Protein AF-A0A2D5A7A0-F1 (afdb_monomer_lite)

Radius of gyration: 28.66 Å; chains: 1; bounding box: 61×95×70 Å

pLDDT: mean 71.06, std 17.48, range [34.5, 96.31]

Secondary structure (DSSP, 8-state):
----------------------PPPPPPSS-SS----SSSTT-SSSSSB-SHHHHHHHHHHHHSSS--GGG-TT-SS---HHHHHHHHHHHHHTTTBS---TT-TTSPPTTSPPPTTSS--S--S-HHHHHHHHHH-GGGGTS---HHHHHHHHHHH-S----SSS------S------SS-S----TT-TTS-BSSSS-S-HHHHHHHHHH-THHHHT-B-HHHHHHHHHHHS-GGGSHHHHHHHHHH-THHHHSS---HHHHHHHHHHHHH-

Sequence (274 aa):
MPILIAIVGLVLTIGARDAEAQACPPPPEIPVNWVLCGECRGDLNGDGLLNELDLMLFEIYREQIPQNPCADFNDNGLVDTFDQQILICVIDESDGACIAVCGDPLNQSCFDPANPGDPVPGGCTDTTCCATVCEVDPQCCTDLWDITCVAIATEICQPDSPDTRVDVGNALRIHEYTQPFGSGSGLPNDCLAAHPTPACADGRCTNLVCVADPACCTTSWDDACVALARVHCQSPCTTPRIQEEVCLLRPECCESGLWDEACTQFATLWLTQG

Foldseek 3Di:
DDDDDDDPPPPPPPDPPPCPPPAFDDADPDQPPDDDAAPAQQPNVNPQWQDVVSVVVLVVQQPDVVRDCSLVRRNPSHSDVVSVVSSVRCCVQQVIGGFLQAQDPPFAAQQDFDDVVDGHAAHGNHNVLRVVLCVVPVCSGRHGVGVVSNVSSVQEPDPDPPPPDPDDLPHPDPPPCPDPPPDCPPQAADQLDWDFAAAGPHPLLRVQLCVVPVCSHVTTCHPVSNVSSCVQRNDPLNHPVLVVVLCVVPVVCPVVSHNDPVSSVVSVCVVVVD

Structure (mmCIF, N/CA/C/O backbone):
data_AF-A0A2D5A7A0-F1
#
_entry.id   AF-A0A2D5A7A0-F1
#
loop_
_atom_site.group_PDB
_atom_site.id
_atom_site.type_symbol
_atom_site.label_atom_id
_atom_site.label_alt_id
_atom_site.label_comp_id
_atom_site.label_asym_id
_atom_site.label_entity_id
_atom_site.label_seq_id
_atom_site.pdbx_PDB_ins_code
_atom_site.Cartn_x
_atom_site.Cartn_y
_atom_site.Cartn_z
_atom_site.occupancy
_atom_site.B_iso_or_equiv
_atom_site.auth_seq_id
_atom_site.auth_comp_id
_atom_site.auth_asym_id
_atom_site.auth_atom_id
_atom_site.pdbx_PDB_model_num
ATOM 1 N N . MET A 1 1 ? -6.016 -77.080 10.623 1.00 40.72 1 MET A N 1
ATOM 2 C CA . MET A 1 1 ? -5.507 -76.124 9.612 1.00 40.72 1 MET A CA 1
ATOM 3 C C . MET A 1 1 ? -6.405 -74.890 9.667 1.00 40.72 1 MET A C 1
ATOM 5 O O . MET A 1 1 ? -7.590 -75.078 9.907 1.00 40.72 1 MET A O 1
ATOM 9 N N . PRO A 1 2 ? -5.836 -73.676 9.672 1.00 46.91 2 PRO A N 1
ATOM 10 C CA . PRO A 1 2 ? -6.152 -72.643 10.664 1.00 46.91 2 PRO A CA 1
ATOM 11 C C . PRO A 1 2 ? -7.339 -71.742 10.298 1.00 46.91 2 PRO A C 1
ATOM 13 O O . PRO A 1 2 ? -7.588 -71.457 9.132 1.00 46.91 2 PRO A O 1
ATOM 16 N N . ILE A 1 3 ? -8.029 -71.267 11.337 1.00 42.19 3 ILE A N 1
ATOM 17 C CA . ILE A 1 3 ? -9.043 -70.209 11.285 1.00 42.19 3 ILE A CA 1
ATOM 18 C C . ILE A 1 3 ? -8.283 -68.876 11.236 1.00 42.19 3 ILE A C 1
ATOM 20 O O . ILE A 1 3 ? -7.673 -68.484 12.229 1.00 42.19 3 ILE A O 1
ATOM 24 N N . LEU A 1 4 ? -8.270 -68.204 10.080 1.00 40.97 4 LEU A N 1
ATOM 25 C CA . LEU A 1 4 ? -7.793 -66.823 9.974 1.00 40.97 4 LEU A CA 1
ATOM 26 C C . LEU A 1 4 ? -8.869 -65.887 10.539 1.00 40.97 4 LEU A C 1
ATOM 28 O O . LEU A 1 4 ? -9.949 -65.752 9.968 1.00 40.97 4 LEU A O 1
ATOM 32 N N . ILE A 1 5 ? -8.562 -65.235 11.656 1.00 48.28 5 ILE A N 1
ATOM 33 C CA . ILE A 1 5 ? -9.333 -64.108 12.182 1.00 48.28 5 ILE A CA 1
ATOM 34 C C . ILE A 1 5 ? -8.891 -62.870 11.395 1.00 48.28 5 ILE A C 1
ATOM 36 O O . ILE A 1 5 ? -7.768 -62.397 11.558 1.00 48.28 5 ILE A O 1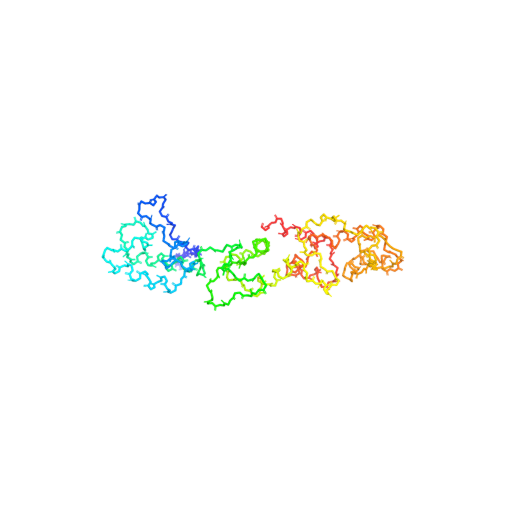
ATOM 40 N N . ALA A 1 6 ? -9.757 -62.364 10.516 1.00 43.56 6 ALA A N 1
ATOM 41 C CA . ALA A 1 6 ? -9.553 -61.083 9.852 1.00 43.56 6 ALA A CA 1
ATOM 42 C C . ALA A 1 6 ? -9.903 -59.957 10.836 1.00 43.56 6 ALA A C 1
ATOM 44 O O . ALA A 1 6 ? -11.073 -59.674 11.087 1.00 43.56 6 ALA A O 1
ATOM 45 N N . ILE A 1 7 ? -8.881 -59.336 11.424 1.00 51.34 7 ILE A N 1
ATOM 46 C CA . ILE A 1 7 ? -9.028 -58.093 12.182 1.00 51.34 7 ILE A CA 1
ATOM 47 C C . ILE A 1 7 ? -9.188 -56.975 11.149 1.00 51.34 7 ILE A C 1
ATOM 49 O O . ILE A 1 7 ? -8.216 -56.544 10.533 1.00 51.34 7 ILE A O 1
ATOM 53 N N . VAL A 1 8 ? -10.426 -56.536 10.922 1.00 51.94 8 VAL A N 1
ATOM 54 C CA . VAL A 1 8 ? -10.703 -55.307 10.171 1.00 51.94 8 VAL A CA 1
ATOM 55 C C . VAL A 1 8 ? -10.332 -54.144 11.087 1.00 51.94 8 VAL A C 1
ATOM 57 O O . VAL A 1 8 ? -11.071 -53.801 12.007 1.00 51.94 8 VAL A O 1
ATOM 60 N N . GLY A 1 9 ? -9.139 -53.588 10.880 1.00 45.25 9 GLY A N 1
ATOM 61 C CA . GLY A 1 9 ? -8.716 -52.349 11.518 1.00 45.25 9 GLY A CA 1
ATOM 62 C C . GLY A 1 9 ? -9.592 -51.204 11.022 1.00 45.25 9 GLY A C 1
ATOM 63 O O . GLY A 1 9 ? -9.488 -50.799 9.866 1.00 45.25 9 GLY A O 1
ATOM 64 N N . LEU A 1 10 ? -10.468 -50.703 11.891 1.00 48.03 10 LEU A N 1
ATOM 65 C CA . LEU A 1 10 ? -11.180 -49.450 11.690 1.00 48.03 10 LEU A CA 1
ATOM 66 C C . LEU A 1 10 ? -10.145 -48.321 11.767 1.00 48.03 10 LEU A C 1
ATOM 68 O O . LEU A 1 10 ? -9.792 -47.862 12.853 1.00 48.03 10 LEU A O 1
ATOM 72 N N . VAL A 1 11 ? -9.613 -47.911 10.617 1.00 48.31 11 VAL A N 1
ATOM 73 C CA . VAL A 1 11 ? -8.845 -46.670 10.511 1.00 48.31 11 VAL A CA 1
ATOM 74 C C . VAL A 1 11 ? -9.851 -45.538 10.679 1.00 48.31 11 VAL A C 1
ATOM 76 O O . VAL A 1 11 ? -10.570 -45.187 9.748 1.00 48.31 11 VAL A O 1
ATOM 79 N N . LEU A 1 12 ? -9.945 -45.006 11.898 1.00 43.94 12 LEU A N 1
ATOM 80 C CA . LEU A 1 12 ? -10.533 -43.695 12.132 1.00 43.94 12 LEU A CA 1
ATOM 81 C C . LEU A 1 12 ? -9.636 -42.691 11.410 1.00 43.94 12 LEU A C 1
ATOM 83 O O . LEU A 1 12 ? -8.582 -42.308 11.913 1.00 43.94 12 LEU A O 1
ATOM 87 N N . THR A 1 13 ? -10.037 -42.305 10.202 1.00 44.19 13 THR A N 1
ATOM 88 C CA . THR A 1 13 ? -9.533 -41.098 9.561 1.00 44.19 13 THR A CA 1
ATOM 89 C C . THR A 1 13 ? -10.007 -39.937 10.422 1.00 44.19 13 THR A C 1
ATOM 91 O O . THR A 1 13 ? -11.140 -39.472 10.298 1.00 44.19 13 THR A O 1
ATOM 94 N N . ILE A 1 14 ? -9.158 -39.516 11.356 1.00 51.78 14 ILE A N 1
ATOM 95 C CA . ILE A 1 14 ? -9.245 -38.180 11.924 1.00 51.78 14 ILE A CA 1
ATOM 96 C C . ILE A 1 14 ? -8.992 -37.289 10.713 1.00 51.78 14 ILE A C 1
ATOM 98 O O . ILE A 1 14 ? -7.862 -37.220 10.231 1.00 51.78 14 ILE A O 1
ATOM 102 N N . GLY A 1 15 ? -10.065 -36.752 10.128 1.00 39.28 15 GLY A N 1
ATOM 103 C CA . GLY A 1 15 ? -9.934 -35.727 9.108 1.00 39.28 15 GLY A CA 1
ATOM 104 C C . GLY A 1 15 ? -9.001 -34.680 9.685 1.00 39.28 15 GLY A C 1
ATOM 105 O O . GLY A 1 15 ? -9.231 -34.211 10.804 1.00 39.28 15 GLY A O 1
ATOM 106 N N . ALA A 1 16 ? -7.910 -34.400 8.974 1.00 41.84 16 ALA A N 1
ATOM 107 C CA . ALA A 1 16 ? -7.184 -33.172 9.195 1.00 41.84 16 ALA A CA 1
ATOM 108 C C . ALA A 1 16 ? -8.251 -32.081 9.118 1.00 41.84 16 ALA A C 1
ATOM 110 O O . ALA A 1 16 ? -8.913 -31.924 8.095 1.00 41.84 16 ALA A O 1
ATOM 111 N N . ARG A 1 17 ? -8.543 -31.460 10.262 1.00 43.25 17 ARG A N 1
ATOM 112 C CA . ARG A 1 17 ? -9.242 -30.192 10.250 1.00 43.25 17 ARG A CA 1
ATOM 113 C C . ARG A 1 17 ? -8.259 -29.275 9.559 1.00 43.25 17 ARG A C 1
ATOM 115 O O . ARG A 1 17 ? -7.237 -28.940 10.156 1.00 43.25 17 ARG A O 1
ATOM 122 N N . ASP A 1 18 ? -8.533 -28.976 8.301 1.00 39.31 18 ASP A N 1
ATOM 123 C CA . ASP A 1 18 ? -8.043 -27.753 7.703 1.00 39.31 18 ASP A CA 1
ATOM 124 C C . ASP A 1 18 ? -8.444 -26.662 8.698 1.00 39.31 18 ASP A C 1
ATOM 126 O O . ASP A 1 18 ? -9.626 -26.453 8.981 1.00 39.31 18 ASP A O 1
ATOM 130 N N . ALA A 1 19 ? -7.449 -26.122 9.397 1.00 43.06 19 ALA A N 1
ATOM 131 C CA . ALA A 1 19 ? -7.630 -24.974 10.255 1.00 43.06 19 ALA A CA 1
ATOM 132 C C . ALA A 1 19 ? -7.848 -23.796 9.307 1.00 43.06 19 ALA A C 1
ATOM 134 O O . ALA A 1 19 ? -6.918 -23.064 8.991 1.00 43.06 19 ALA A O 1
ATOM 135 N N . GLU A 1 20 ? -9.068 -23.673 8.786 1.00 46.81 20 GLU A N 1
ATOM 136 C CA . GLU A 1 20 ? -9.566 -22.386 8.330 1.00 46.81 20 GLU A CA 1
ATOM 137 C C . GLU A 1 20 ? -9.395 -21.454 9.531 1.00 46.81 20 GLU A C 1
ATOM 139 O O . GLU A 1 20 ? -9.938 -21.719 10.609 1.00 46.81 20 GLU A O 1
ATOM 144 N N . ALA A 1 21 ? -8.545 -20.437 9.392 1.00 51.16 21 ALA A N 1
ATOM 145 C CA . ALA A 1 21 ? -8.451 -19.371 10.373 1.00 51.16 21 ALA A CA 1
ATOM 146 C C . ALA A 1 21 ? -9.874 -18.837 10.569 1.00 51.16 21 ALA A C 1
ATOM 148 O O . ALA A 1 21 ? -10.503 -18.348 9.630 1.00 51.16 21 ALA A O 1
ATOM 149 N N . GLN A 1 22 ? -10.440 -19.061 11.753 1.00 63.03 22 GLN A N 1
ATOM 150 C CA . GLN A 1 22 ? -11.801 -18.647 12.041 1.00 63.03 22 GLN A CA 1
ATOM 151 C C . GLN A 1 22 ? -11.778 -17.123 12.172 1.00 63.03 22 GLN A C 1
ATOM 153 O O . GLN A 1 22 ? -11.400 -16.618 13.224 1.00 63.03 22 GLN A O 1
ATOM 158 N N . ALA A 1 23 ? -12.159 -16.427 11.099 1.00 69.19 23 ALA A N 1
ATOM 159 C CA . ALA A 1 23 ? -12.281 -14.972 11.067 1.00 69.19 23 ALA A CA 1
ATOM 160 C C . ALA A 1 23 ? -13.159 -14.465 12.218 1.00 69.19 23 ALA A C 1
ATOM 162 O O . ALA A 1 23 ? -14.076 -15.177 12.672 1.00 69.19 23 ALA A O 1
ATOM 163 N N . CYS A 1 24 ? -12.893 -13.244 12.685 1.00 78.94 24 CYS A N 1
ATOM 164 C CA . CYS A 1 24 ? -13.612 -12.704 13.824 1.00 78.94 24 CYS A CA 1
ATOM 165 C C . CYS A 1 24 ? -15.113 -12.589 13.538 1.00 78.94 24 CYS A C 1
ATOM 167 O O . CYS A 1 24 ? -15.526 -12.381 12.392 1.00 78.94 24 CYS A O 1
ATOM 169 N N . PRO A 1 25 ? -15.973 -12.735 14.568 1.00 82.94 25 PRO A N 1
ATOM 170 C CA . PRO A 1 25 ? -17.414 -12.656 14.375 1.00 82.94 25 PRO A CA 1
ATOM 171 C C . PRO A 1 25 ? -17.775 -11.336 13.688 1.00 82.94 25 PRO A C 1
ATOM 173 O O . PRO A 1 25 ? -17.436 -10.281 14.234 1.00 82.94 25 PRO A O 1
ATOM 176 N N . PRO A 1 26 ? -18.451 -11.348 12.524 1.00 75.19 26 PRO A N 1
ATOM 177 C CA . PRO A 1 26 ? -18.795 -10.116 11.834 1.00 75.19 26 PRO A CA 1
ATOM 178 C C . PRO A 1 26 ? -19.743 -9.279 12.699 1.00 75.19 26 PRO A C 1
ATOM 180 O O . PRO A 1 26 ? -20.400 -9.803 13.608 1.00 75.19 26 PRO A O 1
ATOM 183 N N . PRO A 1 27 ? -19.818 -7.968 12.452 1.00 70.75 27 PRO A N 1
ATOM 184 C CA . PRO A 1 27 ? -20.798 -7.142 13.124 1.00 70.75 27 PRO A CA 1
ATOM 185 C C . PRO A 1 27 ? -22.238 -7.549 12.765 1.00 70.75 27 PRO A C 1
ATOM 187 O O . PRO A 1 27 ? -22.463 -8.150 11.709 1.00 70.75 27 PRO A O 1
ATOM 190 N N . PRO A 1 28 ? -23.228 -7.229 13.617 1.00 70.88 28 PRO A N 1
ATOM 191 C CA . PRO A 1 28 ? -24.627 -7.534 13.336 1.00 70.88 28 PRO A CA 1
ATOM 192 C C . PRO A 1 28 ? -25.098 -6.864 12.036 1.00 70.88 28 PRO A C 1
ATOM 194 O O . PRO A 1 28 ? -24.826 -5.688 11.804 1.00 70.88 28 PRO A O 1
ATOM 197 N N . GLU A 1 29 ? -25.870 -7.583 11.211 1.00 67.75 29 GLU A N 1
ATOM 198 C CA . GLU A 1 29 ? -26.393 -7.059 9.932 1.00 67.75 29 GLU A CA 1
ATOM 199 C C . GLU A 1 29 ? -27.297 -5.824 10.104 1.00 67.75 29 GLU A C 1
ATOM 201 O O . GLU A 1 29 ? -27.425 -5.008 9.191 1.00 67.75 29 GLU A O 1
ATOM 206 N N . ILE A 1 30 ? -27.943 -5.689 11.268 1.00 66.56 30 ILE A N 1
ATOM 207 C CA . ILE A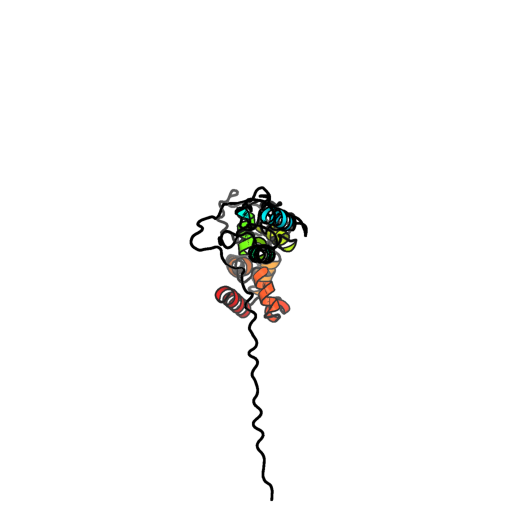 1 30 ? -28.779 -4.542 11.628 1.00 66.56 30 ILE A CA 1
ATOM 2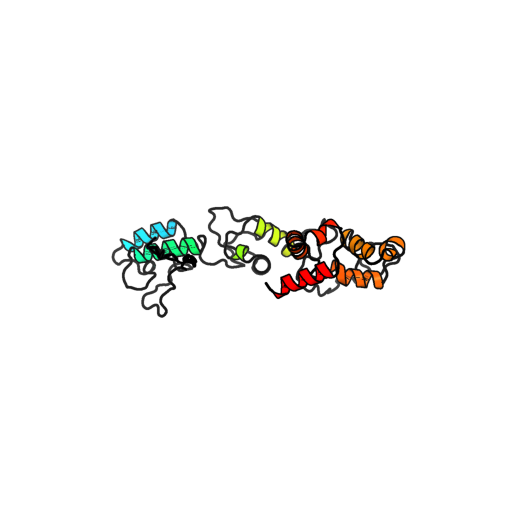08 C C . ILE A 1 30 ? -28.368 -4.079 13.028 1.00 66.56 30 ILE A C 1
ATOM 210 O O . ILE A 1 30 ? -28.891 -4.604 14.011 1.00 66.56 30 ILE A O 1
ATOM 214 N N . PRO A 1 31 ? -27.457 -3.103 13.125 1.00 62.88 31 PRO A N 1
ATOM 215 C CA . PRO A 1 31 ? -27.078 -2.517 14.395 1.00 62.88 31 PRO A CA 1
ATOM 216 C C . PRO A 1 31 ? -28.227 -1.658 14.935 1.00 62.88 31 PRO A C 1
ATOM 218 O O . PRO A 1 31 ? -28.570 -0.625 14.356 1.00 62.88 31 PRO A O 1
ATOM 221 N N . VAL A 1 32 ? -28.863 -2.098 16.015 1.00 63.06 32 VAL A N 1
ATOM 222 C CA . VAL A 1 32 ? -29.979 -1.404 16.668 1.00 63.06 32 VAL A CA 1
ATOM 223 C C . VAL A 1 32 ? -29.494 -0.527 17.820 1.00 63.06 32 VAL A C 1
ATOM 225 O O . VAL A 1 32 ? -30.066 0.546 18.013 1.00 63.06 32 VAL A O 1
ATOM 228 N N . ASN A 1 33 ? -28.438 -0.934 18.540 1.00 58.69 33 ASN A N 1
ATOM 229 C CA . ASN A 1 33 ? -27.815 -0.125 19.599 1.00 58.69 33 ASN A CA 1
ATOM 230 C C . ASN A 1 33 ? -26.321 0.139 19.392 1.00 58.69 33 ASN A C 1
ATOM 232 O O . ASN A 1 33 ? -25.675 0.673 20.296 1.00 58.69 33 ASN A O 1
ATOM 236 N N . TRP A 1 34 ? -25.769 -0.161 18.215 1.00 55.44 34 TRP A N 1
ATOM 237 C CA . TRP A 1 34 ? -24.409 0.266 17.901 1.00 55.44 34 TRP A CA 1
ATOM 238 C C . TRP A 1 34 ? -24.286 1.782 17.934 1.00 55.44 34 TRP A C 1
ATOM 240 O O . TRP A 1 34 ? -24.893 2.516 17.149 1.00 55.44 34 TRP A O 1
ATOM 250 N N . VAL A 1 35 ? -23.426 2.229 18.833 1.00 59.56 35 VAL A N 1
ATOM 251 C CA . VAL A 1 35 ? -22.893 3.579 18.843 1.00 59.56 35 VAL A CA 1
ATOM 252 C C . VAL A 1 35 ? -21.550 3.506 18.130 1.00 59.56 35 VAL A C 1
ATOM 254 O O . VAL A 1 35 ? -20.728 2.656 18.460 1.00 59.56 35 VAL A O 1
ATOM 257 N N . LEU A 1 36 ? -21.335 4.367 17.133 1.00 55.19 36 LEU A N 1
ATOM 258 C CA . LEU A 1 36 ? -20.006 4.517 16.549 1.00 55.19 36 LEU A CA 1
ATOM 259 C C . LEU A 1 36 ? -19.096 5.089 17.644 1.00 55.19 36 LEU A C 1
ATOM 261 O O . LEU A 1 36 ? -19.349 6.195 18.133 1.00 55.19 36 LEU A O 1
ATOM 265 N N . CYS A 1 37 ? -18.104 4.315 18.064 1.00 66.44 37 CYS A N 1
ATOM 266 C CA . CYS A 1 37 ? -17.164 4.682 19.112 1.00 66.44 37 CYS A CA 1
ATOM 267 C C . CYS A 1 37 ? -15.762 4.483 18.559 1.00 66.44 37 CYS A C 1
ATOM 269 O O . CYS A 1 37 ? -15.475 3.412 18.034 1.00 66.44 37 CYS A O 1
ATOM 271 N N . GLY A 1 38 ? -14.968 5.550 18.614 1.00 71.31 38 GLY A N 1
ATOM 272 C CA . GLY A 1 38 ? -13.694 5.628 17.910 1.00 71.31 38 GLY A CA 1
ATOM 273 C C . GLY A 1 38 ? -13.831 5.580 16.391 1.00 71.31 38 GLY A C 1
ATOM 274 O O . GLY A 1 38 ? -14.904 5.843 15.834 1.00 71.31 38 GLY A O 1
ATOM 275 N N . GLU A 1 39 ? -12.716 5.275 15.737 1.00 71.81 39 GLU A N 1
ATOM 276 C CA . GLU A 1 39 ? -12.609 5.213 14.277 1.00 71.81 39 GLU A CA 1
ATOM 277 C C . GLU A 1 39 ? -13.009 3.838 13.720 1.00 71.81 39 GLU A C 1
ATOM 279 O O . GLU A 1 39 ? -13.443 3.729 12.570 1.00 71.81 39 GLU A O 1
ATOM 284 N N . CYS A 1 40 ? -12.942 2.778 14.533 1.00 74.25 40 CYS A N 1
ATOM 285 C CA . CYS A 1 40 ? -13.359 1.440 14.129 1.00 74.25 40 CYS A CA 1
ATOM 286 C C . CYS A 1 40 ? -13.902 0.588 15.279 1.00 74.25 40 CYS A C 1
ATOM 288 O O . CYS A 1 40 ? -13.832 0.923 16.460 1.00 74.25 40 CYS A O 1
ATOM 290 N N . ARG A 1 41 ? -14.442 -0.580 14.918 1.00 83.50 41 ARG A N 1
ATOM 291 C CA . ARG A 1 41 ? -14.886 -1.575 15.892 1.00 83.50 41 ARG A CA 1
ATOM 292 C C . ARG A 1 41 ? -13.697 -2.031 16.738 1.00 83.50 41 ARG A C 1
ATOM 294 O O . ARG A 1 41 ? -12.813 -2.704 16.230 1.00 83.50 41 ARG A O 1
ATOM 301 N N . GLY A 1 42 ? -13.754 -1.730 18.028 1.00 84.69 42 GLY A N 1
ATOM 302 C CA . GLY A 1 42 ? -12.738 -2.121 19.001 1.00 84.69 42 GLY A CA 1
ATOM 303 C C . GLY A 1 42 ? -11.838 -0.975 19.455 1.00 84.69 42 GLY A C 1
ATOM 304 O O . GLY A 1 42 ? -11.245 -1.113 20.516 1.00 84.69 42 GLY A O 1
ATOM 305 N N . ASP A 1 43 ? -11.811 0.151 18.735 1.00 87.00 43 ASP A N 1
ATOM 306 C CA . ASP A 1 43 ? -11.105 1.374 19.136 1.00 87.00 43 ASP A CA 1
ATOM 307 C C . ASP A 1 43 ? -11.990 2.149 20.110 1.00 87.00 43 ASP A C 1
ATOM 309 O O . ASP A 1 43 ? -12.812 2.998 19.758 1.00 87.00 43 ASP A O 1
ATOM 313 N N . LEU A 1 44 ? -11.916 1.757 21.376 1.00 89.56 44 LEU A N 1
ATOM 314 C CA . LEU A 1 44 ? -12.799 2.292 22.400 1.00 89.56 44 LEU A CA 1
ATOM 315 C C . LEU A 1 44 ? -12.359 3.687 22.835 1.00 89.56 44 LEU A C 1
ATOM 317 O O . LEU A 1 44 ? -13.190 4.458 23.330 1.00 89.56 44 LEU A O 1
ATOM 321 N N . ASN A 1 45 ? -11.067 3.998 22.721 1.00 84.81 45 ASN A N 1
ATOM 322 C CA . ASN A 1 45 ? -10.503 5.256 23.198 1.00 84.81 45 ASN A CA 1
ATOM 323 C C . ASN A 1 45 ? -10.452 6.342 22.097 1.00 84.81 45 ASN A C 1
ATOM 325 O O . ASN A 1 45 ? -10.289 7.520 22.431 1.00 84.81 45 ASN A O 1
ATOM 329 N N . GLY A 1 46 ? -10.686 5.962 20.837 1.00 79.81 46 GLY A N 1
ATOM 330 C CA . GLY A 1 46 ? -10.742 6.829 19.667 1.00 79.81 46 GLY A CA 1
ATOM 331 C C . GLY A 1 46 ? -9.378 7.287 19.163 1.00 79.81 46 GLY A C 1
ATOM 332 O O . GLY A 1 46 ? -9.292 8.394 18.628 1.00 79.81 46 GLY A O 1
ATOM 333 N N . ASP A 1 47 ? -8.317 6.515 19.398 1.00 71.75 47 ASP A N 1
ATOM 334 C CA . ASP A 1 47 ? -6.960 6.835 18.945 1.00 71.75 47 ASP A CA 1
ATOM 335 C C . ASP A 1 47 ? -6.584 6.171 17.610 1.00 71.75 47 ASP A C 1
ATOM 337 O O . ASP A 1 47 ? -5.496 6.431 17.091 1.00 71.75 47 ASP A O 1
ATOM 341 N N . GLY A 1 48 ? -7.509 5.405 17.016 1.00 72.31 48 GLY A N 1
ATOM 342 C CA . GLY A 1 48 ? -7.332 4.724 15.734 1.00 72.31 48 GLY A CA 1
ATOM 343 C C . GLY A 1 48 ? -6.627 3.372 15.841 1.00 72.31 48 GLY A C 1
ATOM 344 O O . GLY A 1 48 ? -6.294 2.768 14.814 1.00 72.31 48 GLY A O 1
ATOM 345 N N . LEU A 1 49 ? -6.397 2.886 17.061 1.00 72.50 49 LEU A N 1
ATOM 346 C CA . LEU A 1 49 ? -5.627 1.683 17.339 1.00 72.50 49 LEU A CA 1
ATOM 347 C C . LEU A 1 49 ? -6.462 0.643 18.047 1.00 72.50 49 LEU A C 1
ATOM 349 O O . LEU A 1 49 ? -7.493 0.928 18.639 1.00 72.50 49 LEU A O 1
ATOM 353 N N . LEU A 1 50 ? -5.978 -0.587 17.967 1.00 81.69 50 LEU A N 1
ATOM 354 C CA . LEU A 1 50 ? -6.570 -1.743 18.605 1.00 81.69 50 LEU A CA 1
ATOM 355 C C . LEU A 1 50 ? -5.502 -2.364 19.499 1.00 81.69 50 LEU A C 1
ATOM 357 O O . LEU A 1 50 ? -4.746 -3.237 19.086 1.00 81.69 50 LEU A O 1
ATOM 361 N N . ASN A 1 51 ? -5.376 -1.878 20.731 1.00 83.94 51 ASN A N 1
ATOM 362 C CA . ASN A 1 51 ? -4.289 -2.287 21.615 1.00 83.94 51 ASN A CA 1
ATOM 363 C C . ASN A 1 51 ? -4.730 -2.475 23.078 1.00 83.94 51 ASN A C 1
ATOM 365 O O . ASN A 1 51 ? -5.904 -2.616 23.425 1.00 83.94 51 ASN A O 1
ATOM 369 N N . GLU A 1 52 ? -3.750 -2.559 23.975 1.00 89.69 52 GLU A N 1
ATOM 370 C CA . GLU A 1 52 ? -3.986 -2.749 25.405 1.00 89.69 52 GLU A CA 1
ATOM 371 C C . GLU A 1 52 ? -4.756 -1.590 26.067 1.00 89.69 52 GLU A C 1
ATOM 373 O O . GLU A 1 52 ? -5.424 -1.810 27.080 1.00 89.69 52 GLU A O 1
ATOM 378 N N . LEU A 1 53 ? -4.732 -0.381 25.496 1.00 90.75 53 LEU A N 1
ATOM 379 C CA . LEU A 1 53 ? -5.556 0.746 25.935 1.00 90.75 53 LEU A CA 1
ATOM 380 C C . LEU A 1 53 ? -7.046 0.476 25.709 1.00 90.75 53 LEU A C 1
ATOM 382 O O . LEU A 1 53 ? -7.847 0.777 26.598 1.00 90.75 53 LEU A O 1
ATOM 386 N N . ASP A 1 54 ? -7.414 -0.145 24.591 1.00 92.94 54 ASP A N 1
ATOM 387 C CA . ASP A 1 54 ? -8.794 -0.539 24.306 1.00 92.94 54 ASP A CA 1
ATOM 388 C C . ASP A 1 54 ? -9.246 -1.662 25.220 1.00 92.94 54 ASP A C 1
ATOM 390 O O . ASP A 1 54 ? -10.335 -1.598 25.784 1.00 92.94 54 ASP A O 1
ATOM 394 N N . LEU A 1 55 ? -8.385 -2.650 25.475 1.00 94.50 55 LEU A N 1
ATOM 395 C CA . LEU A 1 55 ? -8.670 -3.697 26.459 1.00 94.50 55 LEU A CA 1
ATOM 396 C C . LEU A 1 55 ? -8.857 -3.123 27.869 1.00 94.50 55 LEU A C 1
ATOM 398 O O . LEU A 1 55 ? -9.760 -3.542 28.596 1.00 94.50 55 LEU A O 1
ATOM 402 N N . MET A 1 56 ? -8.048 -2.141 28.271 1.00 94.44 56 MET A N 1
ATOM 403 C CA . MET A 1 56 ? -8.236 -1.456 29.552 1.00 94.44 56 MET A CA 1
ATOM 404 C C . MET A 1 56 ? -9.543 -0.665 29.591 1.00 94.44 56 MET A C 1
ATOM 406 O O . MET A 1 56 ? -10.245 -0.676 30.606 1.00 94.44 56 MET A O 1
ATOM 410 N N . LEU A 1 57 ? -9.885 0.023 28.504 1.00 94.25 57 LEU A N 1
ATOM 411 C CA . LEU A 1 57 ? -11.111 0.803 28.432 1.00 94.25 57 LEU A CA 1
ATOM 412 C C . LEU A 1 57 ? -12.354 -0.087 28.365 1.00 94.25 57 LEU A C 1
ATOM 414 O O . LEU A 1 57 ? -13.365 0.244 28.981 1.00 94.25 57 LEU A O 1
ATOM 418 N N . PHE A 1 58 ? -12.255 -1.249 27.727 1.00 96.31 58 PHE A N 1
ATOM 419 C CA . PHE A 1 58 ? -13.268 -2.295 27.744 1.00 96.31 58 PHE A CA 1
ATOM 420 C C . PHE A 1 58 ? -13.592 -2.728 29.178 1.00 96.31 58 PHE A C 1
ATOM 422 O O . PHE A 1 58 ? -14.758 -2.743 29.578 1.00 96.31 58 PHE A O 1
ATOM 429 N N . GLU A 1 59 ? -12.564 -3.010 29.989 1.00 95.62 59 GLU A N 1
ATOM 430 C CA . GLU A 1 59 ? -12.742 -3.366 31.404 1.00 95.62 59 GLU A CA 1
ATOM 431 C C . GLU A 1 59 ? -13.417 -2.238 32.199 1.00 95.62 59 GLU A C 1
ATOM 433 O O . GLU A 1 59 ? -14.214 -2.490 33.100 1.00 95.62 59 GLU A O 1
ATOM 438 N N . ILE A 1 60 ? -13.172 -0.976 31.842 1.00 94.94 60 ILE A N 1
ATOM 439 C CA . ILE A 1 60 ? -13.892 0.155 32.433 1.00 94.94 60 ILE A CA 1
ATOM 440 C C . ILE A 1 60 ? -15.356 0.168 31.962 1.00 94.94 60 ILE A C 1
ATOM 442 O O . ILE A 1 60 ? -16.263 0.319 32.780 1.00 94.94 60 ILE A O 1
ATOM 446 N N . TYR A 1 61 ? -15.607 0.014 30.663 1.00 94.88 61 TYR A N 1
ATOM 447 C CA . TYR A 1 61 ? -16.937 0.100 30.051 1.00 94.88 61 TYR A CA 1
ATOM 448 C C . TYR A 1 61 ? -17.885 -1.008 30.510 1.00 94.88 61 TYR A C 1
ATOM 450 O O . TYR A 1 61 ? -19.075 -0.735 30.696 1.00 94.88 61 TYR A O 1
ATOM 458 N N . ARG A 1 62 ? -17.371 -2.214 30.776 1.00 95.06 62 ARG A N 1
ATOM 459 C CA . ARG A 1 62 ? -18.176 -3.321 31.313 1.00 95.06 62 ARG A CA 1
ATOM 460 C C . ARG A 1 62 ? -18.551 -3.159 32.789 1.00 95.06 62 ARG A C 1
ATOM 462 O O . ARG A 1 62 ? -19.559 -3.715 33.217 1.00 95.06 62 ARG A O 1
ATOM 469 N N . GLU A 1 63 ? -17.765 -2.419 33.573 1.00 94.81 63 GLU A N 1
ATOM 470 C CA . GLU A 1 63 ? -18.018 -2.195 35.008 1.00 94.81 63 GLU A CA 1
ATOM 471 C C . GLU A 1 63 ? -18.818 -0.898 35.270 1.00 94.81 63 GLU A C 1
ATOM 473 O O . GLU A 1 63 ? -19.326 -0.677 36.373 1.00 94.81 63 GLU A O 1
ATOM 478 N N . GLN A 1 64 ? -18.948 -0.020 34.269 1.00 92.81 64 GLN A N 1
ATOM 479 C CA . GLN A 1 64 ? -19.766 1.192 34.354 1.00 92.81 64 GLN A CA 1
ATOM 480 C C . GLN A 1 64 ? -21.265 0.872 34.478 1.00 92.81 64 GLN A C 1
ATOM 482 O O . GLN A 1 64 ? -21.759 -0.137 33.979 1.00 92.81 64 GLN A O 1
ATOM 487 N N . ILE A 1 65 ? -22.013 1.763 35.143 1.00 90.56 65 ILE A N 1
ATOM 488 C CA . ILE A 1 65 ? -23.477 1.678 35.248 1.00 90.56 65 ILE A CA 1
ATOM 489 C C . ILE A 1 65 ? -24.094 3.023 34.815 1.00 90.56 65 ILE A C 1
ATOM 491 O O . ILE A 1 65 ? -23.928 4.014 35.534 1.00 90.56 65 ILE A O 1
ATOM 495 N N . PRO A 1 66 ? -24.847 3.070 33.696 1.00 91.12 66 PRO A N 1
ATOM 496 C CA . PRO A 1 66 ? -25.053 1.972 32.743 1.00 91.12 66 PRO A CA 1
ATOM 497 C C . PRO A 1 66 ? -23.744 1.582 32.038 1.00 91.12 66 PRO A C 1
ATOM 499 O O . PRO A 1 66 ? -22.857 2.424 31.897 1.00 91.12 66 PRO A O 1
ATOM 502 N N . GLN A 1 67 ? -23.639 0.317 31.619 1.00 93.25 67 GLN A N 1
ATOM 503 C CA . GLN A 1 67 ? -22.517 -0.136 30.793 1.00 93.25 67 GLN A CA 1
ATOM 504 C C . GLN A 1 67 ? -22.462 0.709 29.524 1.00 93.25 67 GLN A C 1
ATOM 506 O O . GLN A 1 67 ? -23.504 1.141 29.016 1.00 93.25 67 GLN A O 1
ATOM 511 N N . ASN A 1 68 ? -21.255 0.972 29.033 1.00 89.81 68 ASN A N 1
ATOM 512 C CA . ASN A 1 68 ? -21.108 1.775 27.833 1.00 89.81 68 ASN A CA 1
ATOM 513 C C . ASN A 1 68 ? -21.373 0.903 26.590 1.00 89.81 68 ASN A C 1
ATOM 515 O O . ASN A 1 68 ? -20.582 -0.005 26.331 1.00 89.81 68 ASN A O 1
ATOM 519 N N . PRO A 1 69 ? -22.429 1.181 25.800 1.00 89.69 69 PRO A N 1
ATOM 520 C CA . PRO A 1 69 ? -22.771 0.387 24.618 1.00 89.69 69 PRO A CA 1
ATOM 521 C C . PRO A 1 69 ? -21.683 0.393 23.533 1.00 89.69 69 PRO A C 1
ATOM 523 O O . PRO A 1 69 ? -21.721 -0.448 22.646 1.00 89.69 69 PRO A O 1
ATOM 526 N N . CYS A 1 70 ? -20.683 1.280 23.611 1.00 88.12 70 CYS A N 1
ATOM 527 C CA . CYS A 1 70 ? -19.495 1.229 22.753 1.00 88.12 70 CYS A CA 1
ATOM 528 C C . CYS A 1 70 ? -18.753 -0.114 22.790 1.00 88.12 70 CYS A C 1
ATOM 530 O O . CYS A 1 70 ? -18.104 -0.478 21.816 1.00 88.12 70 CYS A O 1
ATOM 532 N N . ALA A 1 71 ? -18.817 -0.823 23.918 1.00 91.75 71 ALA A N 1
ATOM 533 C CA . ALA A 1 71 ? -18.160 -2.112 24.103 1.00 91.75 71 ALA A CA 1
ATOM 534 C C . ALA A 1 71 ? -19.094 -3.312 23.862 1.00 91.75 71 ALA A C 1
ATOM 536 O O . ALA A 1 71 ? -18.678 -4.437 24.103 1.00 91.75 71 ALA A O 1
ATOM 537 N N . ASP A 1 72 ? -20.335 -3.099 23.412 1.00 91.69 72 ASP A N 1
ATOM 538 C CA . ASP A 1 72 ? -21.278 -4.168 23.049 1.00 91.69 72 ASP A CA 1
ATOM 539 C C . ASP A 1 72 ? -21.124 -4.494 21.553 1.00 91.69 72 ASP A C 1
ATOM 541 O O . ASP A 1 72 ? -21.814 -3.965 20.674 1.00 91.69 72 ASP A O 1
ATOM 545 N N . PHE A 1 73 ? -20.132 -5.324 21.236 1.00 87.19 73 PHE A N 1
ATOM 546 C CA . PHE A 1 73 ? -19.720 -5.574 19.856 1.00 87.19 73 PHE A CA 1
ATOM 547 C C . PHE A 1 73 ? -20.624 -6.566 19.125 1.00 87.19 73 PHE A C 1
ATOM 549 O O . PHE A 1 73 ? -20.525 -6.668 17.896 1.00 87.19 73 PHE A O 1
ATOM 556 N N . ASN A 1 74 ? -21.464 -7.311 19.846 1.00 87.31 74 ASN A N 1
ATOM 557 C CA . ASN A 1 74 ? -22.466 -8.214 19.276 1.00 87.31 74 ASN A CA 1
ATOM 558 C C . ASN A 1 74 ? -23.905 -7.653 19.339 1.00 87.31 74 ASN A C 1
ATOM 560 O O . ASN A 1 74 ? -24.819 -8.327 18.860 1.00 87.31 74 ASN A O 1
ATOM 564 N N . ASP A 1 75 ? -24.082 -6.435 19.867 1.00 87.31 75 ASP A N 1
ATOM 565 C CA . ASP A 1 75 ? -25.351 -5.705 19.999 1.00 87.31 75 ASP A CA 1
ATOM 566 C C . ASP A 1 75 ? -26.436 -6.515 20.731 1.00 87.31 75 ASP A C 1
ATOM 568 O O . ASP A 1 75 ? -27.616 -6.515 20.362 1.00 87.31 75 ASP A O 1
ATOM 572 N N . ASN A 1 76 ? -26.032 -7.270 21.759 1.00 90.12 76 ASN A N 1
ATOM 573 C CA . ASN A 1 76 ? -26.948 -8.087 22.558 1.00 90.12 76 ASN A CA 1
ATOM 574 C C . ASN A 1 76 ? -27.541 -7.324 23.763 1.00 90.12 76 ASN A C 1
ATOM 576 O O . ASN A 1 76 ? -28.429 -7.844 24.450 1.00 90.12 76 ASN A O 1
ATOM 580 N N . GLY A 1 77 ? -27.092 -6.087 23.993 1.00 90.00 77 GLY A N 1
ATOM 581 C CA . GLY A 1 77 ? -27.503 -5.201 25.076 1.00 90.00 77 GLY A CA 1
ATOM 582 C C . GLY A 1 77 ? -26.704 -5.360 26.372 1.00 90.00 77 GLY A C 1
ATOM 583 O O . GLY A 1 77 ? -27.087 -4.759 27.381 1.00 90.00 77 GLY A O 1
ATOM 584 N N . LEU A 1 78 ? -25.648 -6.174 26.381 1.00 92.56 78 LEU A N 1
ATOM 585 C CA . LEU A 1 78 ? -24.770 -6.437 27.518 1.00 92.56 78 LEU A CA 1
ATOM 586 C C . LEU A 1 78 ? -23.318 -6.318 27.063 1.00 92.56 78 LEU A C 1
ATOM 588 O O . LEU A 1 78 ? -22.958 -6.834 26.018 1.00 92.56 78 LEU A O 1
ATOM 592 N N . VAL A 1 79 ? -22.480 -5.696 27.890 1.00 94.38 79 VAL A N 1
ATOM 593 C CA . VAL A 1 79 ? -21.024 -5.734 27.717 1.00 94.38 79 VAL A CA 1
ATOM 594 C C . VAL A 1 79 ? -20.481 -6.844 28.610 1.00 94.38 79 VAL A C 1
ATOM 596 O O . VAL A 1 79 ? -20.449 -6.695 29.840 1.00 94.38 79 VAL A O 1
ATOM 599 N N . ASP A 1 80 ? -20.090 -7.971 28.016 1.00 95.06 80 ASP A N 1
ATOM 600 C CA . ASP A 1 80 ? -19.642 -9.156 28.748 1.00 95.06 80 ASP A CA 1
ATOM 601 C C . ASP A 1 80 ? -18.391 -9.832 28.150 1.00 95.06 80 ASP A C 1
ATOM 603 O O . ASP A 1 80 ? -17.675 -9.294 27.309 1.00 95.06 80 ASP A O 1
ATOM 607 N N . THR A 1 81 ? -18.050 -11.023 28.646 1.00 95.38 81 THR A N 1
ATOM 608 C CA . THR A 1 81 ? -16.854 -11.755 28.197 1.00 95.38 81 THR A CA 1
ATOM 609 C C . THR A 1 81 ? -16.866 -12.101 26.708 1.00 95.38 81 THR A C 1
ATOM 611 O O . THR A 1 81 ? -15.805 -12.334 26.136 1.00 95.38 81 THR A O 1
ATOM 614 N N . PHE A 1 82 ? -18.037 -12.169 26.073 1.00 94.88 82 PHE A N 1
ATOM 615 C CA . PHE A 1 82 ? -18.138 -12.414 24.641 1.00 94.88 82 PHE A CA 1
ATOM 616 C C . PHE A 1 82 ? -17.667 -11.201 23.844 1.00 94.88 82 PHE A C 1
ATOM 618 O O . PHE A 1 82 ? -16.930 -11.362 22.875 1.00 94.88 82 PHE A O 1
ATOM 625 N N . ASP A 1 83 ? -18.017 -9.997 24.286 1.00 94.62 83 ASP A N 1
ATOM 626 C CA . ASP A 1 83 ? -17.522 -8.763 23.681 1.00 94.62 83 ASP A CA 1
ATOM 627 C C . ASP A 1 83 ? -16.017 -8.620 23.870 1.00 94.62 83 ASP A C 1
ATOM 629 O O . ASP A 1 83 ? -15.303 -8.282 22.931 1.00 94.62 83 ASP A O 1
ATOM 633 N N . GLN A 1 84 ? -15.503 -8.998 25.041 1.00 95.44 84 GLN A N 1
ATOM 634 C CA . GLN A 1 84 ? -14.059 -9.053 25.260 1.00 95.44 84 GLN A CA 1
ATOM 635 C C . GLN A 1 84 ? -13.372 -10.001 24.274 1.00 95.44 84 GLN A C 1
ATOM 637 O O . GLN A 1 84 ? -12.312 -9.688 23.740 1.00 95.44 84 GLN A O 1
ATOM 642 N N . GLN A 1 85 ? -13.972 -11.167 24.023 1.00 94.56 85 GLN A N 1
ATOM 643 C CA . GLN A 1 85 ? -13.432 -12.142 23.083 1.00 94.56 85 GLN A CA 1
ATOM 644 C C . GLN A 1 85 ? -13.477 -11.619 21.642 1.00 94.56 85 GLN A C 1
ATOM 646 O O . GLN A 1 85 ? -12.549 -11.887 20.883 1.00 94.56 85 GLN A O 1
ATOM 651 N N . ILE A 1 86 ? -14.517 -10.858 21.277 1.00 91.00 86 ILE A N 1
ATOM 652 C CA . ILE A 1 86 ? -14.577 -10.149 19.995 1.00 91.00 86 ILE A CA 1
ATOM 653 C C . ILE A 1 86 ? -13.459 -9.111 19.918 1.00 91.00 86 ILE A C 1
ATOM 655 O O . ILE A 1 86 ? -12.752 -9.099 18.922 1.00 91.00 86 ILE A O 1
ATOM 659 N N . LEU A 1 87 ? -13.263 -8.287 20.951 1.00 91.31 87 LEU A N 1
ATOM 660 C CA . LEU A 1 87 ? -12.211 -7.269 20.974 1.00 91.31 87 LEU A CA 1
ATOM 661 C C . LEU A 1 87 ? -10.822 -7.885 20.814 1.00 91.31 87 LEU A C 1
ATOM 663 O O . LEU A 1 87 ? -10.061 -7.452 19.962 1.00 91.31 87 LEU A O 1
ATOM 667 N N . ILE A 1 88 ? -10.519 -8.933 21.582 1.00 91.38 88 ILE A N 1
ATOM 668 C CA . ILE A 1 88 ? -9.247 -9.661 21.480 1.00 91.38 88 ILE A CA 1
ATOM 669 C C . ILE A 1 88 ? -9.061 -10.232 20.074 1.00 91.38 88 ILE A C 1
ATOM 671 O O . ILE A 1 88 ? -7.967 -10.154 19.531 1.00 91.38 88 ILE A O 1
ATOM 675 N N . CYS A 1 89 ? -10.118 -10.802 19.493 1.00 89.31 89 CYS A N 1
ATOM 676 C CA . CYS A 1 89 ? -10.061 -11.327 18.136 1.00 89.31 89 CYS A CA 1
ATOM 677 C C . CYS A 1 89 ? -9.765 -10.209 17.131 1.00 89.31 89 CYS A C 1
ATOM 679 O O . CYS A 1 89 ? -8.869 -10.350 16.312 1.00 89.31 89 CYS A O 1
ATOM 681 N N . VAL A 1 90 ? -10.495 -9.094 17.215 1.00 83.25 90 VAL A N 1
ATOM 682 C CA . VAL A 1 90 ? -10.355 -7.966 16.289 1.00 83.25 90 VAL A CA 1
ATOM 683 C C . VAL A 1 90 ? -8.964 -7.340 16.393 1.00 83.25 90 VAL A C 1
ATOM 685 O O . VAL A 1 90 ? -8.383 -7.064 15.358 1.00 83.25 90 VAL A O 1
ATOM 688 N N . ILE A 1 91 ? -8.403 -7.210 17.601 1.00 84.06 91 ILE A N 1
ATOM 689 C CA . ILE A 1 91 ? -7.011 -6.776 17.822 1.00 84.06 91 ILE A CA 1
ATOM 690 C C . ILE A 1 91 ? -6.006 -7.703 17.113 1.00 84.06 91 ILE A C 1
ATOM 692 O O . ILE A 1 91 ? -5.047 -7.216 16.519 1.00 84.06 91 ILE A O 1
ATOM 696 N N . ASP A 1 92 ? -6.214 -9.022 17.192 1.00 82.62 92 ASP A N 1
ATOM 697 C CA . ASP A 1 92 ? -5.327 -10.043 16.609 1.00 82.62 92 ASP A CA 1
ATOM 698 C C . ASP A 1 92 ? -5.447 -10.106 15.075 1.00 82.62 92 ASP A C 1
ATOM 700 O O . ASP A 1 92 ? -4.445 -10.229 14.385 1.00 82.62 92 ASP A O 1
ATOM 704 N N . GLU A 1 93 ? -6.660 -9.978 14.525 1.00 74.88 93 GLU A N 1
ATOM 705 C CA . GLU A 1 93 ? -6.902 -9.986 13.072 1.00 74.88 93 GLU A CA 1
ATOM 706 C C . GLU A 1 93 ? -6.473 -8.675 12.393 1.00 74.88 93 GLU A C 1
ATOM 708 O O . GLU A 1 93 ? -6.177 -8.669 11.201 1.00 74.88 93 GLU A O 1
ATOM 713 N N . SER A 1 94 ? -6.446 -7.564 13.132 1.00 64.38 94 SER A N 1
ATOM 714 C CA . SER A 1 94 ? -6.127 -6.239 12.595 1.00 64.38 94 SER A CA 1
ATOM 715 C C . SER A 1 94 ? -4.661 -5.827 12.757 1.00 64.38 94 SER A C 1
ATOM 717 O O . SER A 1 94 ? -4.354 -4.655 12.533 1.00 64.38 94 SER A O 1
ATOM 719 N N . ASP A 1 95 ? -3.805 -6.706 13.292 1.00 67.62 95 ASP A N 1
ATOM 720 C CA . ASP A 1 95 ? -2.434 -6.389 13.728 1.00 67.62 95 ASP A CA 1
ATOM 721 C C . ASP A 1 95 ? -2.340 -5.080 14.548 1.00 67.62 95 ASP A C 1
ATOM 723 O O . ASP A 1 95 ? -1.362 -4.332 14.506 1.00 67.62 95 ASP A O 1
ATOM 727 N N . GLY A 1 96 ? -3.385 -4.801 15.332 1.00 66.88 96 GLY A N 1
ATOM 728 C CA . GLY A 1 96 ? -3.435 -3.683 16.266 1.00 66.88 96 GLY A CA 1
ATOM 729 C C . GLY A 1 96 ? -3.865 -2.313 15.730 1.00 66.88 96 GLY A C 1
ATOM 730 O O . GLY A 1 96 ? -3.690 -1.322 16.446 1.00 66.88 96 GLY A O 1
ATOM 731 N N . ALA A 1 97 ? -4.456 -2.209 14.534 1.00 65.38 97 ALA A N 1
ATOM 732 C CA . ALA A 1 97 ? -4.959 -0.922 14.055 1.00 65.38 97 ALA A CA 1
ATOM 733 C C . ALA A 1 97 ? -6.235 -0.964 13.197 1.00 65.38 97 ALA A C 1
ATOM 735 O O . ALA A 1 97 ? -6.571 -1.960 12.566 1.00 65.38 97 ALA A O 1
ATOM 736 N N . CYS A 1 98 ? -6.962 0.157 13.195 1.00 64.31 98 CYS A N 1
ATOM 737 C CA . CYS A 1 98 ? -8.338 0.228 12.714 1.00 64.31 98 CYS A CA 1
ATOM 738 C C . CYS A 1 98 ? -8.530 0.046 11.208 1.00 64.31 98 CYS A C 1
ATOM 740 O O . CYS A 1 98 ? -9.437 -0.673 10.789 1.00 64.31 98 CYS A O 1
ATOM 742 N N . ILE A 1 99 ? -7.730 0.742 10.397 1.00 59.59 99 ILE A N 1
ATOM 743 C CA . ILE A 1 99 ? -7.703 0.642 8.935 1.00 59.59 99 ILE A CA 1
ATOM 744 C C . ILE A 1 99 ? -6.321 1.104 8.476 1.00 59.59 99 ILE A C 1
ATOM 746 O O . ILE A 1 99 ? -5.893 2.204 8.816 1.00 59.59 99 ILE A O 1
ATOM 750 N N . ALA A 1 100 ? -5.665 0.325 7.622 1.00 56.38 100 ALA A N 1
ATOM 751 C CA . ALA A 1 100 ? -4.564 0.809 6.801 1.00 56.38 100 ALA A CA 1
ATOM 752 C C . ALA A 1 100 ? -5.079 1.809 5.759 1.00 56.38 100 ALA A C 1
ATOM 754 O O . ALA A 1 100 ? -5.519 1.438 4.666 1.00 56.38 100 ALA A O 1
ATOM 755 N N . VAL A 1 101 ? -5.096 3.098 6.101 1.00 67.06 101 VAL A N 1
ATOM 756 C CA . VAL A 1 101 ? -5.492 4.138 5.150 1.00 67.06 101 VAL A CA 1
ATOM 757 C C . VAL A 1 101 ? -4.245 4.676 4.474 1.00 67.06 101 VAL A C 1
ATOM 759 O O . VAL A 1 101 ? -3.473 5.453 5.034 1.00 67.06 101 VAL A O 1
ATOM 762 N N . CYS A 1 102 ? -4.069 4.303 3.210 1.00 79.00 102 CYS A N 1
ATOM 763 C CA . CYS A 1 102 ? -3.141 5.014 2.352 1.00 79.00 102 CYS A CA 1
ATOM 764 C C . CYS A 1 102 ? -3.472 6.505 2.333 1.00 79.00 102 CYS A C 1
ATOM 766 O O . CYS A 1 102 ? -4.548 6.912 1.892 1.00 79.00 102 CYS A O 1
ATOM 768 N N . GLY A 1 103 ? -2.520 7.329 2.762 1.00 70.94 103 GLY A N 1
ATOM 769 C CA . GLY A 1 103 ? -2.710 8.769 2.853 1.00 70.94 103 GLY A CA 1
ATOM 770 C C . GLY A 1 103 ? -3.231 9.289 4.182 1.00 70.94 103 GLY A C 1
ATOM 771 O O . GLY A 1 103 ? -3.593 10.466 4.229 1.00 70.94 103 GLY A O 1
ATOM 772 N N . ASP A 1 104 ? -3.297 8.465 5.230 1.00 70.75 104 ASP A N 1
ATOM 773 C CA . ASP A 1 104 ? -3.595 8.977 6.565 1.00 70.75 104 ASP A CA 1
ATOM 774 C C . ASP A 1 104 ? -2.491 9.953 7.016 1.00 70.75 104 ASP A C 1
ATOM 776 O O . ASP A 1 104 ? -1.313 9.580 7.026 1.00 70.75 104 ASP A O 1
ATOM 780 N N . PRO A 1 105 ? -2.823 11.201 7.399 1.00 68.19 105 PRO A N 1
ATOM 781 C CA . PRO A 1 105 ? -1.855 12.138 7.963 1.00 68.19 105 PRO A CA 1
ATOM 782 C C . PRO A 1 105 ? -1.204 11.674 9.275 1.00 68.19 105 PRO A C 1
ATOM 784 O O . PRO A 1 105 ? -0.191 12.259 9.662 1.00 68.19 105 PRO A O 1
ATOM 787 N N . LEU A 1 106 ? -1.793 10.699 9.976 1.00 63.88 106 LEU A N 1
ATOM 788 C CA . LEU A 1 106 ? -1.255 10.099 11.199 1.00 63.88 106 LEU A CA 1
ATOM 789 C C . LEU A 1 106 ? -0.234 8.988 10.928 1.00 63.88 106 LEU A C 1
ATOM 791 O O . LEU A 1 106 ? 0.530 8.653 11.833 1.00 63.88 106 LEU A O 1
ATOM 795 N N . ASN A 1 107 ? -0.171 8.461 9.701 1.00 72.62 107 ASN A N 1
ATOM 796 C CA . ASN A 1 107 ? 0.832 7.468 9.334 1.00 72.62 107 ASN A CA 1
ATOM 797 C C . ASN A 1 107 ? 2.242 8.079 9.286 1.00 72.62 107 ASN A C 1
ATOM 799 O O . ASN A 1 107 ? 2.454 9.295 9.284 1.00 72.62 107 ASN A O 1
ATOM 803 N N . GLN A 1 108 ? 3.248 7.220 9.194 1.00 77.69 108 GLN A N 1
ATOM 804 C CA . GLN A 1 108 ? 4.620 7.616 8.911 1.00 77.69 108 GLN A CA 1
ATOM 805 C C . GLN A 1 108 ? 4.827 7.985 7.433 1.00 77.69 108 GLN A C 1
ATOM 807 O O . GLN A 1 108 ? 3.995 7.764 6.544 1.00 77.69 108 GLN A O 1
ATOM 812 N N . SER A 1 109 ? 5.981 8.587 7.159 1.00 86.69 109 SER A N 1
ATOM 813 C CA . SER A 1 109 ? 6.516 8.735 5.805 1.00 86.69 109 SER A CA 1
ATOM 814 C C . SER A 1 109 ? 6.623 7.366 5.135 1.00 86.69 109 SER A C 1
ATOM 816 O O . SER A 1 109 ? 7.046 6.401 5.760 1.00 86.69 109 SER A O 1
ATOM 818 N N . CYS A 1 110 ? 6.327 7.280 3.840 1.00 87.81 110 CYS A N 1
ATOM 819 C CA . CYS A 1 110 ? 6.484 6.032 3.085 1.00 87.81 110 CYS A CA 1
ATOM 820 C C . CYS A 1 110 ? 7.928 5.513 3.058 1.00 87.81 110 CYS A C 1
ATOM 822 O O . CYS A 1 110 ? 8.168 4.353 2.742 1.00 87.81 110 CYS A O 1
ATOM 824 N N . PHE A 1 111 ? 8.886 6.377 3.391 1.00 88.94 111 PHE A N 1
ATOM 825 C CA . PHE A 1 111 ? 10.317 6.103 3.343 1.00 88.94 111 PHE A CA 1
ATOM 826 C C . PHE A 1 111 ? 10.928 5.816 4.717 1.00 88.94 111 PHE A C 1
ATOM 828 O O . PHE A 1 111 ? 12.142 5.654 4.814 1.00 88.94 111 PHE A O 1
ATOM 835 N N . ASP A 1 112 ? 10.107 5.755 5.763 1.00 86.75 112 ASP A N 1
ATOM 836 C CA . ASP A 1 112 ? 10.532 5.421 7.116 1.00 86.75 112 ASP A CA 1
ATOM 837 C C . ASP A 1 112 ? 9.756 4.181 7.587 1.00 86.75 112 ASP A C 1
ATOM 839 O O . ASP A 1 112 ? 8.542 4.114 7.382 1.00 86.75 112 ASP A O 1
ATOM 843 N N . PRO A 1 113 ? 10.424 3.174 8.179 1.00 82.56 113 PRO A N 1
ATOM 844 C CA . PRO A 1 113 ? 9.724 1.997 8.670 1.00 82.56 113 PRO A CA 1
ATOM 845 C C . PRO A 1 113 ? 8.902 2.382 9.897 1.00 82.56 113 PRO A C 1
ATOM 847 O O . PRO A 1 113 ? 9.349 3.175 10.732 1.00 82.56 113 PRO A O 1
ATOM 850 N N . ALA A 1 114 ? 7.723 1.788 10.034 1.00 75.94 114 ALA A N 1
ATOM 851 C CA . ALA A 1 114 ? 6.997 1.803 11.288 1.00 75.94 114 ALA A CA 1
ATOM 852 C C . ALA A 1 114 ? 7.801 1.019 12.338 1.00 75.94 114 ALA A C 1
ATOM 854 O O . ALA A 1 114 ? 8.419 -0.011 12.037 1.00 75.94 114 ALA A O 1
ATOM 855 N N . ASN A 1 115 ? 7.838 1.511 13.578 1.00 58.88 115 ASN A N 1
ATOM 856 C CA . ASN A 1 115 ? 8.512 0.770 14.637 1.00 58.88 115 ASN A CA 1
ATOM 857 C C . ASN A 1 115 ? 7.583 -0.330 15.166 1.00 58.88 115 ASN A C 1
ATOM 859 O O . ASN A 1 115 ? 6.397 -0.086 15.375 1.00 58.88 115 ASN A O 1
ATOM 863 N N . PRO A 1 116 ? 8.108 -1.528 15.465 1.00 47.75 116 PRO A N 1
ATOM 864 C CA . PRO A 1 116 ? 7.344 -2.536 16.185 1.00 47.75 116 PRO A CA 1
ATOM 865 C C . PRO A 1 116 ? 6.844 -1.980 17.530 1.00 47.75 116 PRO A C 1
ATOM 867 O O . PRO A 1 116 ? 7.654 -1.600 18.380 1.00 47.75 116 PRO A O 1
ATOM 870 N N . GLY A 1 117 ? 5.521 -1.943 17.710 1.00 45.31 117 GLY A N 1
ATOM 871 C CA . GLY A 1 117 ? 4.851 -1.365 18.882 1.00 45.31 117 GLY A CA 1
ATOM 872 C C . GLY A 1 117 ? 4.388 0.086 18.714 1.00 45.31 117 GLY A C 1
ATOM 873 O O . GLY A 1 117 ? 3.767 0.613 19.637 1.00 45.31 117 GLY A O 1
ATOM 874 N N . ASP A 1 118 ? 4.668 0.714 17.567 1.00 45.31 118 ASP A N 1
ATOM 875 C CA . ASP A 1 118 ? 4.075 1.995 17.208 1.00 45.31 118 ASP A CA 1
ATOM 876 C C . ASP A 1 118 ? 2.669 1.808 16.610 1.00 45.31 118 ASP A C 1
ATOM 878 O O . ASP A 1 118 ? 2.377 0.802 15.962 1.00 45.31 118 ASP A O 1
ATOM 882 N N . PRO A 1 119 ? 1.796 2.794 16.836 1.00 48.31 119 PRO A N 1
ATOM 883 C CA . PRO A 1 119 ? 0.374 2.749 16.547 1.00 48.31 119 PRO A CA 1
ATOM 884 C C . PRO A 1 119 ? 0.041 2.994 15.069 1.00 48.31 119 PRO A C 1
ATOM 886 O O . PRO A 1 119 ? -0.607 3.984 14.737 1.00 48.31 119 PRO A O 1
ATOM 889 N N . VAL A 1 120 ? 0.536 2.166 14.156 1.00 54.00 120 VAL A N 1
ATOM 890 C CA . VAL A 1 120 ? 0.338 2.414 12.723 1.00 54.00 120 VAL A CA 1
ATOM 891 C C . VAL A 1 120 ? -0.012 1.125 11.988 1.00 54.00 120 VAL A C 1
ATOM 893 O O . VAL A 1 120 ? 0.838 0.234 11.912 1.00 54.00 120 VAL A O 1
ATOM 896 N N . PRO A 1 121 ? -1.243 1.012 11.442 1.00 59.88 121 PRO A N 1
ATOM 897 C CA . PRO A 1 121 ? -1.553 -0.041 10.487 1.00 59.88 121 PRO A CA 1
ATOM 898 C C . PRO A 1 121 ? -0.664 0.120 9.253 1.00 59.88 121 PRO A C 1
ATOM 900 O O . PRO A 1 121 ? -0.012 1.151 9.057 1.00 59.88 121 PRO A O 1
ATOM 903 N N . GLY A 1 122 ? -0.682 -0.887 8.384 1.00 71.19 122 GLY A N 1
ATOM 904 C CA . GLY A 1 122 ? -0.062 -0.793 7.072 1.00 71.19 122 GLY A CA 1
ATOM 905 C C . GLY A 1 122 ? -0.405 0.500 6.329 1.00 71.19 122 GLY A C 1
ATOM 906 O O . GLY A 1 122 ? -1.431 1.153 6.525 1.00 71.19 122 GLY A O 1
ATOM 907 N N . GLY A 1 123 ? 0.485 0.872 5.431 1.00 80.56 123 GLY A N 1
ATOM 908 C CA . GLY A 1 123 ? 0.402 2.094 4.659 1.00 80.56 123 GLY A CA 1
ATOM 909 C C . GLY A 1 123 ? 1.242 3.243 5.203 1.00 80.56 123 GLY A C 1
ATOM 910 O O . GLY A 1 123 ? 1.969 3.149 6.189 1.00 80.56 123 GLY A O 1
ATOM 911 N N . CYS A 1 124 ? 1.175 4.354 4.480 1.00 85.88 124 CYS A N 1
ATOM 912 C CA . CYS A 1 124 ? 1.960 5.546 4.751 1.00 85.88 124 CYS A CA 1
ATOM 913 C C . CYS A 1 124 ? 1.196 6.818 4.359 1.00 85.88 124 CYS A C 1
ATOM 915 O O . CYS A 1 124 ? 0.113 6.764 3.773 1.00 85.88 124 CYS A O 1
ATOM 917 N N . THR A 1 125 ? 1.776 7.970 4.683 1.00 84.88 125 THR A N 1
ATOM 918 C CA . THR A 1 125 ? 1.189 9.316 4.510 1.00 84.88 125 THR A CA 1
ATOM 919 C C . THR A 1 125 ? 0.939 9.762 3.074 1.00 84.88 125 THR A C 1
ATOM 921 O O . THR A 1 125 ? 0.126 10.658 2.855 1.00 84.88 125 THR A O 1
ATOM 924 N N . ASP A 1 126 ? 1.612 9.184 2.078 1.00 85.06 126 ASP A N 1
ATOM 925 C CA . ASP A 1 126 ? 1.354 9.504 0.672 1.00 85.06 126 ASP A CA 1
ATOM 926 C C . ASP A 1 126 ? 0.371 8.489 0.085 1.00 85.06 126 ASP A C 1
ATOM 928 O O . ASP A 1 126 ? 0.710 7.327 -0.131 1.00 85.06 126 ASP A O 1
ATOM 932 N N . THR A 1 127 ? -0.852 8.944 -0.207 1.00 80.31 127 THR A N 1
ATOM 933 C CA . THR A 1 127 ? -1.931 8.114 -0.764 1.00 80.31 127 THR A CA 1
ATOM 934 C C . THR A 1 127 ? -1.526 7.387 -2.044 1.00 80.31 127 THR A C 1
ATOM 936 O O . THR A 1 127 ? -1.882 6.227 -2.229 1.00 80.31 127 THR A O 1
ATOM 939 N N . THR A 1 128 ? -0.813 8.065 -2.951 1.00 80.31 128 THR A N 1
ATOM 940 C CA . THR A 1 128 ? -0.474 7.505 -4.268 1.00 80.31 128 THR A CA 1
ATOM 941 C C . THR A 1 128 ? 0.677 6.522 -4.140 1.00 80.31 128 THR A C 1
ATOM 943 O O . THR A 1 128 ? 0.614 5.431 -4.705 1.00 80.31 128 THR A O 1
ATOM 946 N N . CYS A 1 129 ? 1.708 6.891 -3.379 1.00 85.62 129 CYS A N 1
ATOM 947 C CA . CYS A 1 129 ? 2.816 5.995 -3.085 1.00 85.62 129 CYS A CA 1
ATOM 948 C C . CYS A 1 129 ? 2.325 4.725 -2.395 1.00 85.62 129 CYS A C 1
ATOM 950 O O . CYS A 1 129 ? 2.543 3.629 -2.900 1.00 85.62 129 CYS A O 1
ATOM 952 N N . CYS A 1 130 ? 1.603 4.892 -1.288 1.00 87.06 130 CYS A N 1
ATOM 953 C CA . CYS A 1 130 ? 1.064 3.800 -0.500 1.00 87.06 130 CYS A CA 1
ATOM 954 C C . CYS A 1 130 ? 0.250 2.835 -1.361 1.00 87.06 130 CYS A C 1
ATOM 956 O O . CYS A 1 130 ? 0.571 1.655 -1.392 1.00 87.06 130 CYS A O 1
ATOM 958 N N . ALA A 1 131 ? -0.720 3.335 -2.140 1.00 82.94 131 ALA A N 1
ATOM 959 C CA . ALA A 1 131 ? -1.549 2.484 -2.994 1.00 82.94 131 ALA A CA 1
ATOM 960 C C . ALA A 1 131 ? -0.714 1.680 -4.003 1.00 82.94 131 ALA A C 1
ATOM 962 O O . ALA A 1 131 ? -0.996 0.511 -4.244 1.00 82.94 131 ALA A O 1
ATOM 963 N N . THR A 1 132 ? 0.346 2.285 -4.547 1.00 79.88 132 THR A N 1
ATOM 964 C CA . THR A 1 132 ? 1.243 1.604 -5.489 1.00 79.88 132 THR A CA 1
ATOM 965 C C . THR A 1 132 ? 2.089 0.532 -4.790 1.00 79.88 132 THR A C 1
ATOM 967 O O . THR A 1 132 ? 2.319 -0.533 -5.355 1.00 79.88 132 THR A O 1
ATOM 970 N N . VAL A 1 133 ? 2.525 0.776 -3.550 1.00 84.62 133 VAL A N 1
ATOM 971 C CA . VAL A 1 133 ? 3.230 -0.223 -2.728 1.00 84.62 133 VAL A CA 1
ATOM 972 C C . VAL A 1 133 ? 2.294 -1.383 -2.372 1.00 84.62 133 VAL A C 1
ATOM 974 O O . VAL A 1 133 ? 2.701 -2.529 -2.541 1.00 84.62 133 VAL A O 1
ATOM 977 N N . CYS A 1 134 ? 1.034 -1.113 -2.002 1.00 82.12 134 CYS A N 1
ATOM 978 C CA . CYS A 1 134 ? 0.027 -2.151 -1.730 1.00 82.12 134 CYS A CA 1
ATOM 979 C C . CYS A 1 134 ? -0.225 -3.071 -2.936 1.00 82.12 134 CYS A C 1
ATOM 981 O O . CYS A 1 134 ? -0.525 -4.249 -2.769 1.00 82.12 134 CYS A O 1
ATOM 983 N N . GLU A 1 135 ? -0.165 -2.534 -4.161 1.00 81.56 135 GLU A N 1
ATOM 984 C CA . GLU A 1 135 ? -0.334 -3.329 -5.386 1.00 81.56 135 GLU A CA 1
ATOM 985 C C . GLU A 1 135 ? 0.839 -4.293 -5.620 1.00 81.56 135 GLU A C 1
ATOM 987 O O . GLU A 1 135 ? 0.661 -5.355 -6.221 1.00 81.56 135 GLU A O 1
ATOM 992 N N . VAL A 1 136 ? 2.042 -3.933 -5.164 1.00 77.06 136 VAL A N 1
ATOM 993 C CA . VAL A 1 136 ? 3.235 -4.784 -5.270 1.00 77.06 136 VAL A CA 1
ATOM 994 C C . VAL A 1 136 ? 3.272 -5.819 -4.157 1.00 77.06 136 VAL A C 1
ATOM 996 O O . VAL A 1 136 ? 3.533 -6.993 -4.439 1.00 77.06 136 VAL A O 1
ATOM 999 N N . ASP A 1 137 ? 2.999 -5.382 -2.931 1.00 81.50 137 ASP A N 1
ATOM 1000 C CA . ASP A 1 137 ? 2.919 -6.220 -1.745 1.00 81.50 137 ASP A CA 1
ATOM 1001 C C . ASP A 1 137 ? 1.698 -5.824 -0.893 1.00 81.50 137 ASP A C 1
ATOM 1003 O O . ASP A 1 137 ? 1.737 -4.814 -0.180 1.00 81.50 137 ASP A O 1
ATOM 1007 N N . PRO A 1 138 ? 0.606 -6.614 -0.944 1.00 82.31 138 PRO A N 1
ATOM 1008 C CA . PRO A 1 138 ? -0.589 -6.363 -0.144 1.00 82.31 138 PRO A CA 1
ATOM 1009 C C . PRO A 1 138 ? -0.325 -6.327 1.364 1.00 82.31 138 PRO A C 1
ATOM 1011 O O . PRO A 1 138 ? -1.048 -5.629 2.073 1.00 82.31 138 PRO A O 1
ATOM 1014 N N . GLN A 1 139 ? 0.711 -7.026 1.849 1.00 80.44 139 GLN A N 1
ATOM 1015 C CA . GLN A 1 139 ? 1.055 -7.067 3.273 1.00 80.44 139 GLN A CA 1
ATOM 1016 C C . GLN A 1 139 ? 1.501 -5.702 3.787 1.00 80.44 139 GLN A C 1
ATOM 1018 O O . GLN A 1 139 ? 1.206 -5.355 4.920 1.00 80.44 139 GLN A O 1
ATOM 1023 N N . CYS A 1 140 ? 2.067 -4.844 2.938 1.00 84.25 140 CYS A N 1
ATOM 1024 C CA . CYS A 1 140 ? 2.399 -3.477 3.334 1.00 84.25 140 CYS A CA 1
ATOM 1025 C C . CYS A 1 140 ? 1.184 -2.628 3.719 1.00 84.25 140 CYS A C 1
ATOM 1027 O O . CYS A 1 140 ? 1.348 -1.558 4.296 1.00 84.25 140 CYS A O 1
ATOM 1029 N N . CYS A 1 141 ? -0.030 -3.074 3.396 1.00 79.81 141 CYS A N 1
ATOM 1030 C CA . CYS A 1 141 ? -1.273 -2.364 3.681 1.00 79.81 141 CYS A CA 1
ATOM 1031 C C . CYS A 1 141 ? -2.239 -3.189 4.528 1.00 79.81 141 CYS A C 1
ATOM 1033 O O . CYS A 1 141 ? -3.373 -2.776 4.725 1.00 79.81 141 CYS A O 1
ATOM 1035 N N . THR A 1 142 ? -1.815 -4.347 5.017 1.00 71.62 142 THR A N 1
ATOM 1036 C CA . THR A 1 142 ? -2.566 -5.129 6.007 1.00 71.62 142 THR A CA 1
ATOM 1037 C C . THR A 1 142 ? -1.767 -5.310 7.286 1.00 71.62 142 THR A C 1
ATOM 1039 O O . THR A 1 142 ? -2.358 -5.332 8.357 1.00 71.62 142 THR A O 1
ATOM 1042 N N . ASP A 1 143 ? -0.443 -5.316 7.170 1.00 75.06 143 ASP A N 1
ATOM 1043 C CA . ASP A 1 143 ? 0.505 -5.583 8.237 1.00 75.06 143 ASP A CA 1
ATOM 1044 C C . ASP A 1 143 ? 1.348 -4.320 8.489 1.00 75.06 143 ASP A C 1
ATOM 1046 O O . ASP A 1 143 ? 1.231 -3.305 7.795 1.00 75.06 143 ASP A O 1
ATOM 1050 N N . LEU A 1 144 ? 2.240 -4.371 9.478 1.00 77.75 144 LEU A N 1
ATOM 1051 C CA . LEU A 1 144 ? 3.148 -3.268 9.799 1.00 77.75 144 LEU A CA 1
ATOM 1052 C C . LEU A 1 144 ? 3.978 -2.837 8.572 1.00 77.75 144 LEU A C 1
ATOM 1054 O O . LEU A 1 144 ? 4.658 -3.654 7.953 1.00 77.75 144 LEU A O 1
ATOM 1058 N N . TRP A 1 145 ? 4.008 -1.533 8.277 1.00 82.94 145 TRP A N 1
ATOM 1059 C CA . TRP A 1 145 ? 4.867 -0.963 7.230 1.00 82.94 145 TRP A CA 1
ATOM 1060 C C . TRP A 1 145 ? 6.353 -1.081 7.607 1.00 82.94 145 TRP A C 1
ATOM 1062 O O . TRP A 1 145 ? 6.932 -0.205 8.251 1.00 82.94 145 TRP A O 1
ATOM 1072 N N . ASP A 1 146 ? 6.983 -2.186 7.233 1.00 80.88 146 ASP A N 1
ATOM 1073 C CA . ASP A 1 146 ? 8.332 -2.549 7.658 1.00 80.88 146 ASP A CA 1
ATOM 1074 C C . ASP A 1 146 ? 9.438 -2.035 6.705 1.00 80.88 146 ASP A C 1
ATOM 1076 O O . ASP A 1 146 ? 9.216 -1.225 5.801 1.00 80.88 146 ASP A O 1
ATOM 1080 N N . ILE A 1 147 ? 10.678 -2.506 6.901 1.00 80.00 147 ILE A N 1
ATOM 1081 C CA . ILE A 1 147 ? 11.809 -2.124 6.040 1.00 80.00 147 ILE A CA 1
ATOM 1082 C C . ILE A 1 147 ? 11.670 -2.630 4.596 1.00 80.00 147 ILE A C 1
ATOM 1084 O O . ILE A 1 147 ? 12.267 -2.051 3.687 1.00 80.00 147 ILE A O 1
ATOM 1088 N N . THR A 1 148 ? 10.887 -3.684 4.379 1.00 82.31 148 THR A N 1
ATOM 1089 C CA . THR A 1 148 ? 10.565 -4.211 3.053 1.00 82.31 148 THR A CA 1
ATOM 1090 C C . THR A 1 148 ? 9.616 -3.249 2.347 1.00 82.31 148 THR A C 1
ATOM 1092 O O . THR A 1 148 ? 9.907 -2.821 1.231 1.00 82.31 148 THR A O 1
ATOM 1095 N N . CYS A 1 149 ? 8.565 -2.788 3.028 1.00 88.44 149 CYS A N 1
ATOM 1096 C CA . CYS A 1 149 ? 7.642 -1.774 2.510 1.00 88.44 149 CYS A CA 1
ATOM 1097 C C . CYS A 1 149 ? 8.347 -0.453 2.191 1.00 88.44 149 CYS A C 1
ATOM 1099 O O . CYS A 1 149 ? 8.117 0.137 1.136 1.00 88.44 149 CYS A O 1
ATOM 1101 N N . VAL A 1 150 ? 9.288 -0.029 3.038 1.00 88.25 150 VAL A N 1
ATOM 1102 C CA . VAL A 1 150 ? 10.148 1.137 2.779 1.00 88.25 150 VAL A CA 1
ATOM 1103 C C . VAL A 1 150 ? 11.035 0.937 1.555 1.00 88.25 150 VAL A C 1
ATOM 1105 O O . VAL A 1 150 ? 11.238 1.883 0.791 1.00 88.25 150 VAL A O 1
ATOM 1108 N N . ALA A 1 151 ? 11.580 -0.263 1.348 1.00 80.38 151 ALA A N 1
ATOM 1109 C CA . ALA A 1 151 ? 12.393 -0.557 0.173 1.00 80.38 151 ALA A CA 1
ATOM 1110 C C . ALA A 1 151 ? 11.556 -0.453 -1.111 1.00 80.38 151 ALA A C 1
ATOM 1112 O O . ALA A 1 151 ? 11.967 0.237 -2.046 1.00 80.38 151 ALA A O 1
ATOM 1113 N N . ILE A 1 152 ? 10.355 -1.040 -1.111 1.00 79.31 152 ILE A N 1
ATOM 1114 C CA . ILE A 1 152 ? 9.398 -0.959 -2.224 1.00 79.31 152 ILE A CA 1
ATOM 1115 C C . ILE A 1 152 ? 8.989 0.502 -2.468 1.00 79.31 152 ILE A C 1
ATOM 1117 O O . ILE A 1 152 ? 9.031 0.991 -3.596 1.00 79.31 152 ILE A O 1
ATOM 1121 N N . ALA A 1 153 ? 8.658 1.247 -1.413 1.00 84.31 153 ALA A N 1
ATOM 1122 C CA . ALA A 1 153 ? 8.291 2.655 -1.512 1.00 84.31 153 ALA A CA 1
ATOM 1123 C C . ALA A 1 153 ? 9.435 3.522 -2.043 1.00 84.31 153 ALA A C 1
ATOM 1125 O O . ALA A 1 153 ? 9.223 4.380 -2.896 1.00 84.31 153 ALA A O 1
ATOM 1126 N N . THR A 1 154 ? 10.663 3.292 -1.580 1.00 81.31 154 THR A N 1
ATOM 1127 C CA . THR A 1 154 ? 11.851 4.013 -2.057 1.00 81.31 154 THR A CA 1
ATOM 1128 C C . THR A 1 154 ? 12.074 3.780 -3.547 1.00 81.31 154 THR A C 1
ATOM 1130 O O . THR A 1 154 ? 12.431 4.711 -4.266 1.00 81.31 154 THR A O 1
ATOM 1133 N N . GLU A 1 155 ? 11.831 2.557 -4.011 1.00 72.12 155 GLU A N 1
ATOM 1134 C CA . GLU A 1 155 ? 11.985 2.179 -5.411 1.00 72.12 155 GLU A CA 1
ATOM 1135 C C . GLU A 1 155 ? 10.891 2.762 -6.315 1.00 72.12 155 GLU A C 1
ATOM 1137 O O . GLU A 1 155 ? 11.179 3.177 -7.436 1.00 72.12 155 GLU A O 1
ATOM 1142 N N . ILE A 1 156 ? 9.645 2.822 -5.840 1.00 72.38 156 ILE A N 1
ATOM 1143 C CA . ILE A 1 156 ? 8.491 3.130 -6.696 1.00 72.38 156 ILE A CA 1
ATOM 1144 C C . ILE A 1 156 ? 8.003 4.579 -6.542 1.00 72.38 156 ILE A C 1
ATOM 1146 O O . ILE A 1 156 ? 7.445 5.147 -7.483 1.00 72.38 156 ILE A O 1
ATOM 1150 N N . CYS A 1 157 ? 8.209 5.201 -5.378 1.00 78.88 157 CYS A N 1
ATOM 1151 C CA . CYS A 1 157 ? 7.554 6.458 -5.014 1.00 78.88 157 CYS A CA 1
ATOM 1152 C C . CYS A 1 157 ? 8.450 7.693 -4.973 1.00 78.88 157 CYS A C 1
ATOM 1154 O O . CYS A 1 157 ? 7.914 8.802 -4.957 1.00 78.88 157 CYS A O 1
ATOM 1156 N N . GLN A 1 158 ? 9.778 7.565 -4.903 1.00 73.12 158 GLN A N 1
ATOM 1157 C CA . GLN A 1 158 ? 10.626 8.758 -4.916 1.00 73.12 158 GLN A CA 1
ATOM 1158 C C . GLN A 1 158 ? 10.660 9.374 -6.324 1.00 73.12 158 GLN A C 1
ATOM 1160 O O . GLN A 1 158 ? 11.123 8.719 -7.256 1.00 73.12 158 GLN A O 1
ATOM 1165 N N . PRO A 1 159 ? 10.251 10.647 -6.497 1.00 47.38 159 PRO A N 1
ATOM 1166 C CA . PRO A 1 159 ? 10.411 11.353 -7.768 1.00 47.38 159 PRO A CA 1
ATOM 1167 C C . PRO A 1 159 ? 11.874 11.725 -8.061 1.00 47.38 159 PRO A C 1
ATOM 1169 O O . PRO A 1 159 ? 12.203 12.004 -9.208 1.00 47.38 159 PRO A O 1
ATOM 1172 N N . ASP A 1 160 ? 12.739 11.718 -7.040 1.00 44.56 160 ASP A N 1
ATOM 1173 C CA . ASP A 1 160 ? 14.094 12.275 -7.092 1.00 44.56 160 ASP A CA 1
ATOM 1174 C C . ASP A 1 160 ? 15.135 11.419 -6.351 1.00 44.56 160 ASP A C 1
ATOM 1176 O O . ASP A 1 160 ? 16.114 11.956 -5.827 1.00 44.56 160 ASP A O 1
ATOM 1180 N N . SER A 1 161 ? 15.000 10.089 -6.319 1.00 39.91 161 SER A N 1
ATOM 1181 C CA . SER A 1 161 ? 16.253 9.332 -6.258 1.00 39.91 161 SER A CA 1
ATOM 1182 C C . SER A 1 161 ? 16.950 9.646 -7.581 1.00 39.91 161 SER A C 1
ATOM 1184 O O . SER A 1 161 ? 16.385 9.319 -8.630 1.00 39.91 161 SER A O 1
ATOM 1186 N N . PRO A 1 162 ? 18.124 10.318 -7.609 1.00 37.38 162 PRO A N 1
ATOM 1187 C CA . PRO A 1 162 ? 18.942 10.181 -8.789 1.00 37.38 162 PRO A CA 1
ATOM 1188 C C . PRO A 1 162 ? 19.139 8.683 -8.890 1.00 37.38 162 PRO A C 1
ATOM 1190 O O . PRO A 1 162 ? 19.678 8.075 -7.961 1.00 37.38 162 PRO A O 1
ATOM 1193 N N . ASP A 1 163 ? 18.637 8.099 -9.970 1.00 41.69 163 ASP A N 1
ATOM 1194 C CA . ASP A 1 163 ? 19.020 6.760 -10.346 1.00 41.69 163 ASP A CA 1
ATOM 1195 C C . ASP A 1 163 ? 20.556 6.814 -10.433 1.00 41.69 163 ASP A C 1
ATOM 1197 O O . ASP A 1 163 ? 21.162 7.378 -11.344 1.00 41.69 163 ASP A O 1
ATOM 1201 N N . THR A 1 164 ? 21.206 6.433 -9.331 1.00 39.22 164 THR A N 1
ATOM 1202 C CA . THR A 1 164 ? 22.662 6.299 -9.251 1.00 39.22 164 THR A CA 1
ATOM 1203 C C . THR A 1 164 ? 23.064 4.966 -9.845 1.00 39.22 164 THR A C 1
ATOM 1205 O O . THR A 1 164 ? 24.245 4.735 -10.110 1.00 39.22 164 THR A O 1
ATOM 1208 N N . ARG A 1 165 ? 22.077 4.111 -10.125 1.00 39.31 165 ARG A N 1
ATOM 1209 C CA . ARG A 1 165 ? 22.171 3.233 -11.264 1.00 39.31 165 ARG A CA 1
ATOM 1210 C C . ARG A 1 165 ? 21.800 4.081 -12.469 1.00 39.31 165 ARG A C 1
ATOM 1212 O O . ARG A 1 165 ? 20.796 4.755 -12.511 1.00 39.31 165 ARG A O 1
ATOM 1219 N N . VAL A 1 166 ? 22.647 4.098 -13.475 1.00 39.97 166 VAL A N 1
ATOM 1220 C CA . VAL A 1 166 ? 22.039 4.134 -14.796 1.00 39.97 166 VAL A CA 1
ATOM 1221 C C . VAL A 1 166 ? 21.185 2.861 -14.794 1.00 39.97 166 VAL A C 1
ATOM 1223 O O . VAL A 1 166 ? 21.713 1.790 -14.496 1.00 39.97 166 VAL A O 1
ATOM 1226 N N . ASP A 1 167 ? 19.877 3.010 -14.992 1.00 46.12 167 ASP A N 1
ATOM 1227 C CA . ASP A 1 167 ? 18.926 1.969 -15.389 1.00 46.12 167 ASP A CA 1
ATOM 1228 C C . ASP A 1 167 ? 18.255 1.126 -14.287 1.00 46.12 167 ASP A C 1
ATOM 1230 O O . ASP A 1 167 ? 18.720 0.051 -13.889 1.00 46.12 167 ASP A O 1
ATOM 1234 N N . VAL A 1 168 ? 17.019 1.507 -13.946 1.00 40.00 168 VAL A N 1
ATOM 1235 C CA . VAL A 1 168 ? 15.961 0.527 -13.665 1.00 40.00 168 VAL A CA 1
ATOM 1236 C C . VAL A 1 168 ? 14.676 0.871 -14.422 1.00 40.00 168 VAL A C 1
ATOM 1238 O O . VAL A 1 168 ? 13.985 1.848 -14.142 1.00 40.00 168 VAL A O 1
ATOM 1241 N N . GLY A 1 169 ? 14.297 0.003 -15.361 1.00 41.78 169 GLY A N 1
ATOM 1242 C CA . GLY A 1 169 ? 12.937 -0.082 -15.893 1.00 41.78 169 GLY A CA 1
ATOM 1243 C C . GLY A 1 169 ? 11.948 -0.632 -14.858 1.00 41.78 169 GLY A C 1
ATOM 1244 O O . GLY A 1 169 ? 11.304 -1.638 -15.132 1.00 41.78 169 GLY A O 1
ATOM 1245 N N . ASN A 1 170 ? 11.847 -0.006 -13.677 1.00 40.94 170 ASN A N 1
ATOM 1246 C CA . ASN A 1 170 ? 10.953 -0.435 -12.590 1.00 40.94 170 ASN A CA 1
ATOM 1247 C C . ASN A 1 170 ? 9.782 0.509 -12.285 1.00 40.94 170 ASN A C 1
ATOM 1249 O O . ASN A 1 170 ? 9.000 0.237 -11.380 1.00 40.94 170 ASN A O 1
ATOM 1253 N N . ALA A 1 171 ? 9.564 1.568 -13.066 1.00 40.44 171 ALA A N 1
ATOM 1254 C CA . ALA A 1 171 ? 8.318 2.316 -12.947 1.00 40.44 171 ALA A CA 1
ATOM 1255 C C . ALA A 1 171 ? 7.215 1.632 -13.773 1.00 40.44 171 ALA A C 1
ATOM 1257 O O . ALA A 1 171 ? 7.172 1.770 -14.994 1.00 40.44 171 ALA A O 1
ATOM 1258 N N . LEU A 1 172 ? 6.269 0.972 -13.099 1.00 37.41 172 LEU A N 1
ATOM 1259 C CA . LEU A 1 172 ? 4.985 0.488 -13.642 1.00 37.41 172 LEU A CA 1
ATOM 1260 C C . LEU A 1 172 ? 4.063 1.608 -14.183 1.00 37.41 172 LEU A C 1
ATOM 1262 O O . LEU A 1 172 ? 2.891 1.371 -14.471 1.00 37.41 172 LEU A O 1
ATOM 1266 N N . ARG A 1 173 ? 4.559 2.837 -14.378 1.00 34.50 173 ARG A N 1
ATOM 1267 C CA . ARG A 1 173 ? 3.830 3.857 -15.136 1.00 34.50 173 ARG A CA 1
ATOM 1268 C C . ARG A 1 173 ? 4.120 3.720 -16.621 1.00 34.50 173 ARG A C 1
ATOM 1270 O O . ARG A 1 173 ? 5.262 3.604 -17.055 1.00 34.50 173 ARG A O 1
ATOM 1277 N N . ILE A 1 174 ? 3.061 3.876 -17.413 1.00 36.75 174 ILE A N 1
ATOM 1278 C CA . ILE A 1 174 ? 3.174 4.330 -18.795 1.00 36.75 174 ILE A CA 1
ATOM 1279 C C . ILE A 1 174 ? 3.901 5.680 -18.724 1.00 36.75 174 ILE A C 1
ATOM 1281 O O . ILE A 1 174 ? 3.290 6.696 -18.392 1.00 36.75 174 ILE A O 1
ATOM 1285 N N . HIS A 1 175 ? 5.209 5.705 -18.983 1.00 35.62 175 HIS A N 1
ATOM 1286 C CA . HIS A 1 175 ? 5.885 6.947 -19.331 1.00 35.62 175 HIS A CA 1
ATOM 1287 C C . HIS A 1 175 ? 5.315 7.383 -20.682 1.00 35.62 175 HIS A C 1
ATOM 1289 O O . HIS A 1 175 ? 5.830 7.051 -21.750 1.00 35.62 175 HIS A O 1
ATOM 1295 N N . GLU A 1 176 ? 4.217 8.134 -20.643 1.00 37.75 176 GLU A N 1
ATOM 1296 C CA . GLU A 1 176 ? 3.960 9.097 -21.694 1.00 37.75 176 GLU A CA 1
ATOM 1297 C C . GLU A 1 176 ? 5.105 10.102 -21.587 1.00 37.75 176 GLU A C 1
ATOM 1299 O O . GLU A 1 176 ? 5.138 10.947 -20.694 1.00 37.75 176 GLU A O 1
ATOM 1304 N N . TYR A 1 177 ? 6.119 9.936 -22.438 1.00 38.03 177 TYR A N 1
ATOM 1305 C CA . TYR A 1 177 ? 7.181 10.917 -22.596 1.00 38.03 177 TYR A CA 1
ATOM 1306 C C . TYR A 1 177 ? 6.547 12.219 -23.107 1.00 38.03 177 TYR A C 1
ATOM 1308 O O . TYR A 1 177 ? 6.623 12.536 -24.294 1.00 38.03 177 TYR A O 1
ATOM 1316 N N . THR A 1 178 ? 5.959 13.029 -22.228 1.00 35.69 178 THR A N 1
ATOM 1317 C CA . THR A 1 178 ? 5.866 14.465 -22.474 1.00 35.69 178 THR A CA 1
ATOM 1318 C C . THR A 1 178 ? 7.271 15.012 -22.298 1.00 35.69 178 THR A C 1
ATOM 1320 O O . THR A 1 178 ? 7.675 15.444 -21.224 1.00 35.69 178 THR A O 1
ATOM 1323 N N . GLN A 1 179 ? 8.038 14.885 -23.377 1.00 39.69 179 GLN A N 1
ATOM 1324 C CA . GLN A 1 179 ? 9.366 15.439 -23.577 1.00 39.69 179 GLN A CA 1
ATOM 1325 C C . GLN A 1 179 ? 9.417 16.890 -23.059 1.00 39.69 179 GLN A C 1
ATOM 1327 O O . GLN A 1 179 ? 8.789 17.754 -23.677 1.00 39.69 179 GLN A O 1
ATOM 1332 N N . PRO A 1 180 ? 10.197 17.225 -22.012 1.00 36.97 180 PRO A N 1
ATOM 1333 C CA . PRO A 1 180 ? 10.616 18.607 -21.814 1.00 36.97 180 PRO A CA 1
ATOM 1334 C C . PRO A 1 180 ? 11.844 18.934 -22.679 1.00 36.97 180 PRO A C 1
ATOM 1336 O O . PRO A 1 180 ? 12.172 20.101 -22.869 1.00 36.97 180 PRO A O 1
ATOM 1339 N N . PHE A 1 181 ? 12.519 17.925 -23.238 1.00 42.69 181 PHE A N 1
ATOM 1340 C CA . PHE A 1 181 ? 13.781 18.093 -23.949 1.00 42.69 181 PHE A CA 1
ATOM 1341 C C . PHE A 1 181 ? 13.720 17.391 -25.297 1.00 42.69 181 PHE A C 1
ATOM 1343 O O . PHE A 1 181 ? 14.027 16.211 -25.417 1.00 42.69 181 PHE A O 1
ATOM 1350 N N . GLY A 1 182 ? 13.281 18.133 -26.313 1.00 36.28 182 GLY A N 1
ATOM 1351 C CA . GLY A 1 182 ? 13.215 17.627 -27.676 1.00 36.28 182 GLY A CA 1
ATOM 1352 C C . GLY A 1 182 ? 14.565 17.105 -28.159 1.00 36.28 182 GLY A C 1
ATOM 1353 O O . GLY A 1 182 ? 15.581 17.749 -27.928 1.00 36.28 182 GLY A O 1
ATOM 1354 N N . SER A 1 183 ? 14.547 15.945 -28.820 1.00 44.50 183 SER A N 1
ATOM 1355 C CA . SER A 1 183 ? 15.480 15.470 -29.863 1.00 44.50 183 SER A CA 1
ATOM 1356 C C . SER A 1 183 ? 16.976 15.836 -29.748 1.00 44.50 183 SER A C 1
ATOM 1358 O O . SER A 1 183 ? 17.641 16.000 -30.770 1.00 44.50 183 SER A O 1
ATOM 1360 N N . GLY A 1 184 ? 17.522 16.002 -28.544 1.00 44.19 184 GLY A N 1
ATOM 1361 C CA . GLY A 1 184 ? 18.862 16.566 -28.350 1.00 44.19 184 GLY A CA 1
ATOM 1362 C C . GLY A 1 184 ? 19.397 16.468 -26.922 1.00 44.19 184 GLY A C 1
ATOM 1363 O O . GLY A 1 184 ? 20.294 17.223 -26.559 1.00 44.19 184 GLY A O 1
ATOM 1364 N N . SER A 1 185 ? 18.861 15.563 -26.103 1.00 44.72 185 SER A N 1
ATOM 1365 C CA . SER A 1 185 ? 19.111 15.484 -24.657 1.00 44.72 185 SER A CA 1
ATOM 1366 C C . SER A 1 185 ? 20.450 14.863 -24.238 1.00 44.72 185 SER A C 1
ATOM 1368 O O . SER A 1 185 ? 20.578 14.483 -23.083 1.00 44.72 185 SER A O 1
ATOM 1370 N N . GLY A 1 186 ? 21.465 14.802 -25.106 1.00 44.03 186 GLY A N 1
ATOM 1371 C CA . GLY A 1 186 ? 22.875 14.722 -24.689 1.00 44.03 186 GLY A CA 1
ATOM 1372 C C . GLY A 1 186 ? 23.310 13.580 -23.754 1.00 44.03 186 GLY A C 1
ATOM 1373 O O . GLY A 1 186 ? 24.450 13.614 -23.297 1.00 44.03 186 GLY A O 1
ATOM 1374 N N . LEU A 1 187 ? 22.473 12.577 -23.476 1.00 47.69 187 LEU A N 1
ATOM 1375 C CA . LEU A 1 187 ? 22.905 11.341 -22.837 1.00 47.69 187 LEU A CA 1
ATOM 1376 C C . LEU A 1 187 ? 23.684 10.543 -23.890 1.00 47.69 187 LEU A C 1
ATOM 1378 O O . LEU A 1 187 ? 23.152 10.301 -24.979 1.00 47.69 187 LEU A O 1
ATOM 1382 N N . PRO A 1 188 ? 24.955 10.179 -23.642 1.00 54.62 188 PRO A N 1
ATOM 1383 C CA . PRO A 1 188 ? 25.677 9.316 -24.559 1.00 54.62 188 PRO A CA 1
ATOM 1384 C C . PRO A 1 188 ? 24.940 7.975 -24.635 1.00 54.62 188 PRO A C 1
ATOM 1386 O O . PRO A 1 188 ? 24.833 7.301 -23.620 1.00 54.62 188 PRO A O 1
ATOM 1389 N N . ASN A 1 189 ? 24.483 7.588 -25.830 1.00 66.25 189 ASN A N 1
ATOM 1390 C CA . ASN A 1 189 ? 24.018 6.234 -26.157 1.00 66.25 189 ASN A CA 1
ATOM 1391 C C . ASN A 1 189 ? 22.673 5.785 -25.514 1.00 66.25 189 ASN A C 1
ATOM 1393 O O . ASN A 1 189 ? 22.636 4.794 -24.799 1.00 66.25 189 ASN A O 1
ATOM 1397 N N . ASP A 1 190 ? 21.550 6.473 -25.751 1.00 73.25 190 ASP A N 1
ATOM 1398 C CA . ASP A 1 190 ? 20.209 6.012 -25.311 1.00 73.25 190 ASP A CA 1
ATOM 1399 C C . ASP A 1 190 ? 19.843 4.627 -25.896 1.00 73.25 190 ASP A C 1
ATOM 1401 O O . ASP A 1 190 ? 19.845 4.440 -27.109 1.00 73.25 190 ASP A O 1
ATOM 1405 N N . CYS A 1 191 ? 19.473 3.664 -25.046 1.00 79.31 191 CYS A N 1
ATOM 1406 C CA . CYS A 1 191 ? 19.142 2.290 -25.445 1.00 79.31 191 CYS A CA 1
ATOM 1407 C C . CYS A 1 191 ? 17.887 2.170 -26.317 1.00 79.31 191 CYS A C 1
ATOM 1409 O O . CYS A 1 191 ? 17.718 1.183 -27.036 1.00 79.31 191 CYS A O 1
ATOM 1411 N N . LEU A 1 192 ? 17.000 3.164 -26.277 1.00 82.38 192 LEU A N 1
ATOM 1412 C CA . LEU A 1 192 ? 15.747 3.179 -27.029 1.00 82.38 192 LEU A CA 1
ATOM 1413 C C . LEU A 1 192 ? 15.813 4.055 -28.282 1.00 82.38 192 LEU A C 1
ATOM 1415 O O . LEU A 1 192 ? 14.790 4.236 -28.956 1.00 82.38 192 LEU A O 1
ATOM 1419 N N . ALA A 1 193 ? 17.002 4.562 -28.611 1.00 80.81 193 ALA A N 1
ATOM 1420 C CA . ALA A 1 193 ? 17.267 5.352 -29.799 1.00 80.81 193 ALA A CA 1
ATOM 1421 C C . ALA A 1 193 ? 18.495 4.818 -30.542 1.00 80.81 193 ALA A C 1
ATOM 1423 O O . ALA A 1 193 ? 19.523 4.522 -29.947 1.00 80.81 193 ALA A O 1
ATOM 1424 N N . ALA A 1 194 ? 18.410 4.721 -31.867 1.00 84.81 194 ALA A N 1
ATOM 1425 C CA . ALA A 1 194 ? 19.546 4.283 -32.661 1.00 84.81 194 ALA A CA 1
ATOM 1426 C C . ALA A 1 194 ? 20.667 5.335 -32.636 1.00 84.81 194 ALA A C 1
ATOM 1428 O O . ALA A 1 194 ? 20.417 6.542 -32.724 1.00 84.81 194 ALA A O 1
ATOM 1429 N N . HIS A 1 195 ? 21.913 4.883 -32.561 1.00 82.88 195 HIS A N 1
ATOM 1430 C CA . HIS A 1 195 ? 23.097 5.725 -32.559 1.00 82.88 195 HIS A CA 1
ATOM 1431 C C . HIS A 1 195 ? 24.324 4.989 -33.154 1.00 82.88 195 HIS A C 1
ATOM 1433 O O . HIS A 1 195 ? 24.376 3.762 -33.218 1.00 82.88 195 HIS A O 1
ATOM 1439 N N . PRO A 1 196 ? 25.340 5.721 -33.653 1.00 87.00 196 PRO A N 1
ATOM 1440 C CA . PRO A 1 196 ? 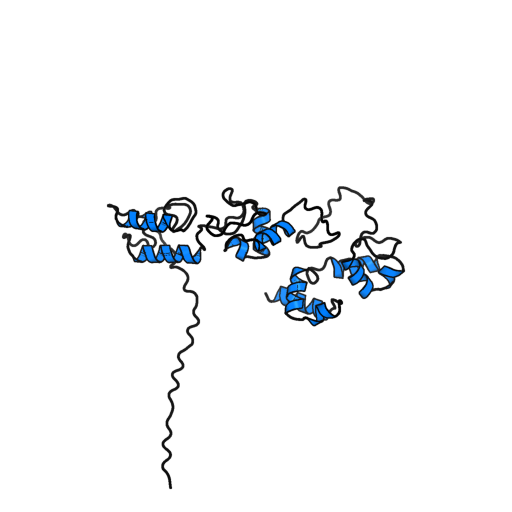26.411 5.128 -34.466 1.00 87.00 196 PRO A CA 1
ATOM 1441 C C . PRO A 1 196 ? 27.482 4.378 -33.659 1.00 87.00 196 PRO A C 1
ATOM 1443 O O . PRO A 1 196 ? 28.331 3.703 -34.234 1.00 87.00 196 PRO A O 1
ATOM 1446 N N . THR A 1 197 ? 27.491 4.538 -32.341 1.00 85.12 197 THR A N 1
ATOM 1447 C CA . THR A 1 197 ? 28.394 3.858 -31.405 1.00 85.12 197 THR A CA 1
ATOM 1448 C C . THR A 1 197 ? 27.826 2.496 -30.982 1.00 85.12 197 THR A C 1
ATOM 1450 O O . THR A 1 197 ? 26.609 2.357 -30.919 1.00 85.12 197 THR A O 1
ATOM 1453 N N . PRO A 1 198 ? 28.664 1.479 -30.712 1.00 89.25 198 PRO A N 1
ATOM 1454 C CA . PRO A 1 198 ? 28.202 0.217 -30.136 1.00 89.25 198 PRO A CA 1
ATOM 1455 C C . PRO A 1 198 ? 27.768 0.371 -28.676 1.00 89.25 198 PRO A C 1
ATOM 1457 O O . PRO A 1 198 ? 28.249 1.283 -27.995 1.00 89.25 198 PRO A O 1
ATOM 1460 N N . ALA A 1 199 ? 26.971 -0.596 -28.204 1.00 82.06 199 ALA A N 1
ATOM 1461 C CA . ALA A 1 199 ? 26.359 -0.652 -26.873 1.00 82.06 199 ALA A CA 1
ATOM 1462 C C . ALA A 1 199 ? 25.431 0.534 -26.596 1.00 82.06 199 ALA A C 1
ATOM 1464 O O . ALA A 1 199 ? 25.383 1.463 -27.379 1.00 82.06 199 ALA A O 1
ATOM 1465 N N . CYS A 1 200 ? 24.710 0.525 -25.486 1.00 80.31 200 CYS A N 1
ATOM 1466 C CA . CYS A 1 200 ? 23.988 1.697 -25.018 1.00 80.31 200 CYS A CA 1
ATOM 1467 C C . CYS A 1 200 ? 24.497 2.133 -23.636 1.00 80.31 200 CYS A C 1
ATOM 1469 O O . CYS A 1 200 ? 25.472 1.587 -23.117 1.00 80.31 200 CYS A O 1
ATOM 1471 N N . ALA A 1 201 ? 23.890 3.168 -23.064 1.00 74.81 201 ALA A N 1
ATOM 1472 C CA . ALA A 1 201 ? 24.228 3.701 -21.751 1.00 74.81 201 ALA A CA 1
ATOM 1473 C C . ALA A 1 201 ? 23.995 2.665 -20.646 1.00 74.81 201 ALA A C 1
ATOM 1475 O O . ALA A 1 201 ? 24.727 2.670 -19.656 1.00 74.81 201 ALA A O 1
ATOM 1476 N N . ASP A 1 202 ? 23.034 1.763 -20.863 1.00 64.44 202 ASP A N 1
ATOM 1477 C CA . ASP A 1 202 ? 22.660 0.735 -19.907 1.00 64.44 202 ASP A CA 1
ATOM 1478 C C . ASP A 1 202 ? 23.504 -0.518 -20.065 1.00 64.44 202 ASP A C 1
ATOM 1480 O O . ASP A 1 202 ? 23.442 -1.193 -21.093 1.00 64.44 202 ASP A O 1
ATOM 1484 N N . GLY A 1 203 ? 24.273 -0.873 -19.037 1.00 64.00 203 GLY A N 1
ATOM 1485 C CA . GLY A 1 203 ? 25.158 -2.036 -19.075 1.00 64.00 203 GLY A CA 1
ATOM 1486 C C . GLY A 1 203 ? 24.419 -3.377 -19.153 1.00 64.00 203 GLY A C 1
ATOM 1487 O O . GLY A 1 203 ? 24.893 -4.305 -19.810 1.00 64.00 203 GLY A O 1
ATOM 1488 N N . ARG A 1 204 ? 23.256 -3.506 -18.511 1.00 63.12 204 ARG A N 1
ATOM 1489 C CA . ARG A 1 204 ? 22.453 -4.737 -18.493 1.00 63.12 204 ARG A CA 1
ATOM 1490 C C . ARG A 1 204 ? 21.631 -4.888 -19.766 1.00 63.12 204 ARG A C 1
ATOM 1492 O O . ARG A 1 204 ? 21.684 -5.955 -20.370 1.00 63.12 204 ARG A O 1
ATOM 1499 N N . CYS A 1 205 ? 20.920 -3.849 -20.190 1.00 70.19 205 CYS A N 1
ATOM 1500 C CA . CYS A 1 205 ? 20.223 -3.810 -21.468 1.00 70.19 205 CYS A CA 1
ATOM 1501 C C . CYS A 1 205 ? 21.209 -4.020 -22.614 1.00 70.19 205 CYS A C 1
ATOM 1503 O O . CYS A 1 205 ? 20.955 -4.850 -23.481 1.00 70.19 205 CYS A O 1
ATOM 1505 N N . THR A 1 206 ? 22.383 -3.379 -22.556 1.00 75.88 206 THR A N 1
ATOM 1506 C CA . THR A 1 206 ? 23.491 -3.673 -23.468 1.00 75.88 206 THR A CA 1
ATOM 1507 C C . THR A 1 206 ? 23.793 -5.162 -23.463 1.00 75.88 206 THR A C 1
ATOM 1509 O O . THR A 1 206 ? 23.693 -5.769 -24.515 1.00 75.88 206 THR A O 1
ATOM 1512 N N . ASN A 1 207 ? 24.091 -5.788 -22.320 1.00 71.25 207 ASN A N 1
ATOM 1513 C CA . ASN A 1 207 ? 24.437 -7.214 -22.273 1.00 71.25 207 ASN A CA 1
ATOM 1514 C C . ASN A 1 207 ? 23.333 -8.130 -22.826 1.00 71.25 207 ASN A C 1
ATOM 1516 O O . ASN A 1 207 ? 23.636 -9.051 -23.583 1.00 71.25 207 ASN A O 1
ATOM 1520 N N . LEU A 1 208 ? 22.066 -7.875 -22.486 1.00 68.50 208 LEU A N 1
ATOM 1521 C CA . LEU A 1 208 ? 20.927 -8.650 -22.988 1.00 68.50 208 LEU A CA 1
ATOM 1522 C C . LEU A 1 208 ? 20.792 -8.517 -24.510 1.00 68.50 208 LEU A C 1
ATOM 1524 O O . LEU A 1 208 ? 20.652 -9.519 -25.212 1.00 68.50 208 LEU A O 1
ATOM 1528 N N . VAL A 1 209 ? 20.906 -7.293 -25.029 1.00 80.31 209 VAL A N 1
ATOM 1529 C CA . VAL A 1 209 ? 20.870 -7.023 -26.469 1.00 80.31 209 VAL A CA 1
ATOM 1530 C C . VAL A 1 209 ? 22.119 -7.578 -27.165 1.00 80.31 209 VAL A C 1
ATOM 1532 O O . VAL A 1 209 ? 21.978 -8.142 -28.239 1.00 80.31 209 VAL A O 1
ATOM 1535 N N . CYS A 1 210 ? 23.311 -7.532 -26.553 1.00 82.44 210 CYS A N 1
ATOM 1536 C CA . CYS A 1 210 ? 24.549 -8.119 -27.092 1.00 82.44 210 CYS A CA 1
ATOM 1537 C C . CYS A 1 210 ? 24.451 -9.636 -27.243 1.00 82.44 210 CYS A C 1
ATOM 1539 O O . CYS A 1 210 ? 25.043 -10.215 -28.151 1.00 82.44 210 CYS A O 1
ATOM 1541 N N . VAL A 1 211 ? 23.790 -10.295 -26.291 1.00 81.75 211 VAL A N 1
ATOM 1542 C CA . VAL A 1 211 ? 23.567 -11.740 -26.332 1.00 81.75 211 VAL A CA 1
ATOM 1543 C C . VAL A 1 211 ? 22.631 -12.084 -27.482 1.00 81.75 211 VAL A C 1
ATOM 1545 O O . VAL A 1 211 ? 22.887 -13.047 -28.204 1.00 81.75 211 VAL A O 1
ATOM 1548 N N . ALA A 1 212 ? 21.561 -11.304 -27.645 1.00 79.56 212 ALA A N 1
ATOM 1549 C CA . ALA A 1 212 ? 20.592 -11.497 -28.715 1.00 79.56 212 ALA A CA 1
ATOM 1550 C C . ALA A 1 212 ? 21.196 -11.184 -30.097 1.00 79.56 212 ALA A C 1
ATOM 1552 O O . ALA A 1 212 ? 21.019 -11.960 -31.036 1.00 79.56 212 ALA A O 1
ATOM 1553 N N . ASP A 1 213 ? 21.946 -10.088 -30.205 1.00 89.25 213 ASP A N 1
ATOM 1554 C CA . ASP A 1 213 ? 22.694 -9.687 -31.392 1.00 89.25 213 ASP A CA 1
ATOM 1555 C C . ASP A 1 213 ? 24.054 -9.051 -31.016 1.00 89.25 213 ASP A C 1
ATOM 1557 O O . ASP A 1 213 ? 24.130 -7.878 -30.628 1.00 89.25 213 ASP A O 1
ATOM 1561 N N . PRO A 1 214 ? 25.172 -9.788 -31.187 1.00 91.94 214 PRO A N 1
ATOM 1562 C CA . PRO A 1 214 ? 26.512 -9.276 -30.906 1.00 91.94 214 PRO A CA 1
ATOM 1563 C C . PRO A 1 214 ? 26.892 -8.022 -31.708 1.00 91.94 214 PRO A C 1
ATOM 1565 O O . PRO A 1 214 ? 27.736 -7.244 -31.250 1.00 91.94 214 PRO A O 1
ATOM 1568 N N . ALA A 1 215 ? 26.281 -7.794 -32.880 1.00 91.88 215 ALA A N 1
ATOM 1569 C CA . ALA A 1 215 ? 26.563 -6.622 -33.708 1.00 91.88 215 ALA A CA 1
ATOM 1570 C C . ALA A 1 215 ? 26.201 -5.312 -32.991 1.00 91.88 215 ALA A C 1
ATOM 1572 O O . ALA A 1 215 ? 26.915 -4.316 -33.153 1.00 91.88 215 ALA A O 1
ATOM 1573 N N . CYS A 1 216 ? 25.197 -5.339 -32.110 1.00 91.50 216 CYS A N 1
ATOM 1574 C CA . CYS A 1 216 ? 24.802 -4.198 -31.285 1.00 91.50 216 CYS A CA 1
ATOM 1575 C C . CYS A 1 216 ? 25.921 -3.701 -30.363 1.00 91.50 216 CYS A C 1
ATOM 1577 O O . CYS A 1 216 ? 25.932 -2.538 -29.967 1.00 91.50 216 CYS A O 1
ATOM 1579 N N . CYS A 1 217 ? 26.906 -4.551 -30.062 1.00 91.25 217 CYS A N 1
ATOM 1580 C CA . CYS A 1 217 ? 27.988 -4.257 -29.121 1.00 91.25 217 CYS A CA 1
ATOM 1581 C C . CYS A 1 217 ? 29.366 -4.177 -29.777 1.00 91.25 217 CYS A C 1
ATOM 1583 O O . CYS A 1 217 ? 30.329 -3.735 -29.151 1.00 91.25 217 CYS A O 1
ATOM 1585 N N . THR A 1 218 ? 29.465 -4.543 -31.056 1.00 92.38 218 THR A N 1
ATOM 1586 C CA . THR A 1 218 ? 30.717 -4.466 -31.820 1.00 92.38 218 THR A CA 1
ATOM 1587 C C . THR A 1 218 ? 30.671 -3.503 -32.997 1.00 92.38 218 THR A C 1
ATOM 1589 O O . THR A 1 218 ? 31.727 -3.126 -33.502 1.00 92.38 218 THR A O 1
ATOM 1592 N N . THR A 1 219 ? 29.483 -3.121 -33.465 1.00 91.75 219 THR A N 1
ATOM 1593 C CA . THR A 1 219 ? 29.315 -2.364 -34.712 1.00 91.75 219 THR A CA 1
ATOM 1594 C C . THR A 1 219 ? 28.632 -1.028 -34.472 1.00 91.75 219 THR A C 1
ATOM 1596 O O . THR A 1 219 ? 29.276 0.007 -34.624 1.00 91.75 219 THR A O 1
ATOM 1599 N N . SER A 1 220 ? 27.359 -1.045 -34.089 1.00 91.00 220 SER A N 1
ATOM 1600 C CA . SER A 1 220 ? 26.556 0.152 -33.827 1.00 91.00 220 SER A CA 1
ATOM 1601 C C . SER A 1 220 ? 25.246 -0.241 -33.159 1.00 91.00 220 SER A C 1
ATOM 1603 O O . SER A 1 220 ? 24.760 -1.345 -33.388 1.00 91.00 220 SER A O 1
ATOM 1605 N N . TRP A 1 221 ? 24.649 0.674 -32.405 1.00 90.06 221 TRP A N 1
ATOM 1606 C CA . TRP A 1 221 ? 23.313 0.502 -31.852 1.00 90.06 221 TRP A CA 1
ATOM 1607 C C . TRP A 1 221 ? 22.253 0.989 -32.850 1.00 90.06 221 TRP A C 1
ATOM 1609 O O . TRP A 1 221 ? 21.900 2.163 -32.871 1.00 90.06 221 TRP A O 1
ATOM 1619 N N . ASP A 1 222 ? 21.780 0.126 -33.746 1.00 93.69 222 ASP A N 1
ATOM 1620 C CA . ASP A 1 222 ? 20.818 0.500 -34.794 1.00 93.69 222 ASP A CA 1
ATOM 1621 C C . ASP A 1 222 ? 19.346 0.235 -34.404 1.00 93.69 222 ASP A C 1
ATOM 1623 O O . ASP A 1 222 ? 19.033 -0.123 -33.267 1.00 93.69 222 ASP A O 1
ATOM 1627 N N . ASP A 1 223 ? 18.413 0.426 -35.344 1.00 89.44 223 ASP A N 1
ATOM 1628 C CA . ASP A 1 223 ? 16.980 0.202 -35.104 1.00 89.44 223 ASP A CA 1
ATOM 1629 C C . ASP A 1 223 ? 16.650 -1.254 -34.718 1.00 89.44 223 ASP A C 1
ATOM 1631 O O . ASP A 1 223 ? 15.667 -1.488 -34.009 1.00 89.44 223 ASP A O 1
ATOM 1635 N N . ALA A 1 224 ? 17.454 -2.236 -35.146 1.00 92.75 224 ALA A N 1
ATOM 1636 C CA . ALA A 1 224 ? 17.284 -3.624 -34.722 1.00 92.75 224 ALA A CA 1
ATOM 1637 C C . ALA A 1 224 ? 17.712 -3.801 -33.257 1.00 92.75 224 ALA A C 1
ATOM 1639 O O . ALA A 1 224 ? 16.988 -4.433 -32.486 1.00 92.75 224 ALA A O 1
ATOM 1640 N N . CYS A 1 225 ? 18.807 -3.161 -32.838 1.00 90.19 225 CYS A N 1
ATOM 1641 C CA . CYS A 1 225 ? 19.226 -3.112 -31.433 1.00 90.19 225 CYS A CA 1
ATOM 1642 C C . CYS A 1 225 ? 18.177 -2.433 -30.545 1.00 90.19 225 CYS A C 1
ATOM 1644 O O . CYS A 1 225 ? 17.848 -2.939 -29.474 1.00 90.19 225 CYS A O 1
ATOM 1646 N N . VAL A 1 226 ? 17.569 -1.340 -31.017 1.00 84.06 226 VAL A N 1
ATOM 1647 C CA . VAL A 1 226 ? 16.457 -0.674 -30.321 1.00 84.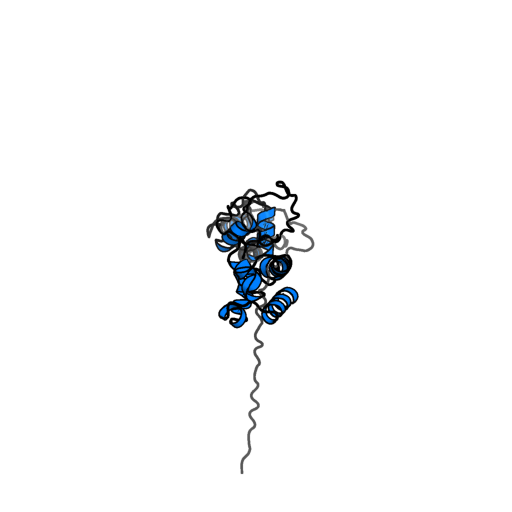06 226 VAL A CA 1
ATOM 1648 C C . VAL A 1 226 ? 15.235 -1.589 -30.216 1.00 84.06 226 VAL A C 1
ATOM 1650 O O . VAL A 1 226 ? 14.583 -1.625 -29.174 1.00 84.06 226 VAL A O 1
ATOM 1653 N N . ALA A 1 227 ? 14.902 -2.344 -31.266 1.00 81.06 227 ALA A N 1
ATOM 1654 C CA . ALA A 1 227 ? 13.791 -3.294 -31.219 1.00 81.06 227 ALA A CA 1
ATOM 1655 C C . ALA A 1 227 ? 14.033 -4.399 -30.176 1.00 81.06 227 ALA A C 1
ATOM 1657 O O . ALA A 1 227 ? 13.130 -4.713 -29.400 1.00 81.06 227 ALA A O 1
ATOM 1658 N N . LEU A 1 228 ? 15.258 -4.925 -30.100 1.00 79.25 228 LEU A N 1
ATOM 1659 C CA . LEU A 1 228 ? 15.672 -5.861 -29.054 1.00 79.25 228 LEU A CA 1
ATOM 1660 C C . LEU A 1 228 ? 15.619 -5.217 -27.664 1.00 79.25 228 LEU A C 1
ATOM 1662 O O . LEU A 1 228 ? 15.117 -5.836 -26.730 1.00 79.25 228 LEU A O 1
ATOM 1666 N N . ALA A 1 229 ? 16.044 -3.962 -27.521 1.00 77.25 229 ALA A N 1
ATOM 1667 C CA . ALA A 1 229 ? 15.978 -3.235 -26.255 1.00 77.25 229 ALA A CA 1
ATOM 1668 C C . ALA A 1 229 ? 14.534 -3.065 -25.755 1.00 77.25 229 ALA A C 1
ATOM 1670 O O . ALA A 1 229 ? 14.256 -3.243 -24.572 1.00 77.25 229 ALA A O 1
ATOM 1671 N N . ARG A 1 230 ? 13.571 -2.812 -26.650 1.00 73.12 230 ARG A N 1
ATOM 1672 C CA . ARG A 1 230 ? 12.142 -2.780 -26.280 1.00 73.12 230 ARG A CA 1
ATOM 1673 C C . ARG A 1 230 ? 11.649 -4.129 -25.762 1.00 73.12 230 ARG A C 1
ATOM 1675 O O . ARG A 1 230 ? 10.840 -4.171 -24.843 1.00 73.12 230 ARG A O 1
ATOM 1682 N N . VAL A 1 231 ? 12.141 -5.228 -26.327 1.00 69.62 231 VAL A N 1
ATOM 1683 C CA . VAL A 1 231 ? 11.741 -6.584 -25.927 1.00 69.62 231 VAL A CA 1
ATOM 1684 C C . VAL A 1 231 ? 12.417 -7.015 -24.629 1.00 69.62 231 VAL A C 1
ATOM 1686 O O . VAL A 1 231 ? 11.765 -7.584 -23.765 1.00 69.62 231 VAL A O 1
ATOM 1689 N N . HIS A 1 232 ? 13.711 -6.758 -24.469 1.00 68.88 232 HIS A N 1
ATOM 1690 C CA . HIS A 1 232 ? 14.482 -7.302 -23.352 1.00 68.88 232 HIS A CA 1
ATOM 1691 C C . HIS A 1 232 ? 14.577 -6.354 -22.158 1.00 68.88 232 HIS A C 1
ATOM 1693 O O . HIS A 1 232 ? 14.734 -6.822 -21.033 1.00 68.88 232 HIS A O 1
ATOM 1699 N N . CYS A 1 233 ? 14.451 -5.048 -22.386 1.00 70.44 233 CYS A N 1
ATOM 1700 C CA . CYS A 1 233 ? 14.691 -4.022 -21.372 1.00 70.44 233 CYS A CA 1
ATOM 1701 C C . CYS A 1 233 ? 13.417 -3.271 -20.960 1.00 70.44 233 CYS A C 1
ATOM 1703 O O . CYS A 1 233 ? 13.415 -2.612 -19.928 1.00 70.44 233 CYS A O 1
ATOM 1705 N N . GLN A 1 234 ? 12.330 -3.371 -21.738 1.00 63.97 234 GLN A N 1
ATOM 1706 C CA . GLN A 1 234 ? 11.023 -2.796 -21.380 1.00 63.97 234 GLN A CA 1
ATOM 1707 C C . GLN A 1 234 ? 9.941 -3.852 -21.116 1.00 63.97 234 GLN A C 1
ATOM 1709 O O . GLN A 1 234 ? 8.794 -3.496 -20.848 1.00 63.97 234 GLN A O 1
ATOM 1714 N N . SER A 1 235 ? 10.261 -5.146 -21.223 1.00 58.72 235 SER A N 1
ATOM 1715 C CA . SER A 1 235 ? 9.264 -6.193 -21.013 1.00 58.72 235 SER A CA 1
ATOM 1716 C C . SER A 1 235 ? 9.010 -6.416 -19.521 1.00 58.72 235 SER A C 1
ATOM 1718 O O . SER A 1 235 ? 9.958 -6.630 -18.766 1.00 58.72 235 SER A O 1
ATOM 1720 N N . PRO A 1 236 ? 7.739 -6.461 -19.079 1.00 50.97 236 PRO A N 1
ATOM 1721 C CA . PRO A 1 236 ? 7.409 -6.783 -17.694 1.00 50.97 236 PRO A CA 1
ATOM 1722 C C . PRO A 1 236 ? 7.954 -8.162 -17.299 1.00 50.97 236 PRO A C 1
ATOM 1724 O O . PRO A 1 236 ? 8.404 -8.352 -16.175 1.00 50.97 236 PRO A O 1
ATOM 1727 N N . CYS A 1 237 ? 8.014 -9.103 -18.246 1.00 53.81 237 CYS A N 1
ATOM 1728 C CA . CYS A 1 237 ? 8.528 -10.452 -18.018 1.00 53.81 237 CYS A CA 1
ATOM 1729 C C . CYS A 1 237 ? 10.041 -10.501 -17.760 1.00 53.81 237 CYS A C 1
ATOM 1731 O O . CYS A 1 237 ? 10.523 -11.551 -17.366 1.00 53.81 237 CYS A O 1
ATOM 1733 N N . THR A 1 238 ? 10.784 -9.415 -17.994 1.00 54.41 238 THR A N 1
ATOM 1734 C CA . THR A 1 238 ? 12.228 -9.315 -17.717 1.00 54.41 238 THR A CA 1
ATOM 1735 C C . THR A 1 238 ? 12.540 -8.315 -16.598 1.00 54.41 238 THR A C 1
ATOM 1737 O O . THR A 1 238 ? 13.705 -7.981 -16.369 1.00 54.41 238 THR A O 1
ATOM 1740 N N . THR A 1 239 ? 11.512 -7.848 -15.878 1.00 62.25 239 THR A N 1
ATOM 1741 C CA . THR A 1 239 ? 11.681 -6.985 -14.700 1.00 62.25 239 THR A CA 1
ATOM 1742 C C . THR A 1 239 ? 12.410 -7.725 -13.577 1.00 62.25 239 THR A C 1
ATOM 1744 O O . THR A 1 239 ? 12.257 -8.940 -13.451 1.00 62.25 239 THR A O 1
ATOM 1747 N N . PRO A 1 240 ? 13.178 -7.023 -12.724 1.00 57.50 240 PRO A N 1
ATOM 1748 C CA . PRO A 1 240 ? 13.923 -7.636 -11.626 1.00 57.50 240 PRO A CA 1
ATOM 1749 C C . PRO A 1 240 ? 13.068 -8.497 -10.690 1.00 57.50 240 PRO A C 1
ATOM 1751 O O . PRO A 1 240 ? 13.495 -9.596 -10.363 1.00 57.50 240 PRO A O 1
ATOM 1754 N N . ARG A 1 241 ? 11.854 -8.051 -10.333 1.00 61.28 241 ARG A N 1
ATOM 1755 C CA . ARG A 1 241 ? 10.942 -8.804 -9.455 1.00 61.28 241 ARG A CA 1
ATOM 1756 C C . ARG A 1 241 ? 10.503 -10.127 -10.081 1.00 61.28 241 ARG A C 1
ATOM 1758 O O . ARG A 1 241 ? 10.646 -11.180 -9.474 1.00 61.28 241 ARG A O 1
ATOM 1765 N N . ILE A 1 242 ? 9.999 -10.087 -11.316 1.00 65.75 242 ILE A N 1
ATOM 1766 C CA . ILE A 1 242 ? 9.565 -11.306 -12.015 1.00 65.75 242 ILE A CA 1
ATOM 1767 C C . ILE A 1 242 ? 10.767 -12.199 -12.315 1.00 65.75 242 ILE A C 1
ATOM 1769 O O . ILE A 1 242 ? 10.670 -13.417 -12.233 1.00 65.75 242 ILE A O 1
ATOM 1773 N N . GLN A 1 243 ? 11.919 -11.609 -12.618 1.00 66.88 243 GLN A N 1
ATOM 1774 C CA . GLN A 1 243 ? 13.147 -12.359 -12.797 1.00 66.88 243 GLN A CA 1
ATOM 1775 C C . GLN A 1 243 ? 13.572 -13.064 -11.511 1.00 66.88 243 GLN A C 1
ATOM 1777 O O . GLN A 1 243 ? 13.911 -14.234 -11.595 1.00 66.88 243 GLN A O 1
ATOM 1782 N N . GLU A 1 244 ? 13.528 -12.415 -10.351 1.00 70.19 244 GLU A N 1
ATOM 1783 C CA . GLU A 1 244 ? 13.885 -13.025 -9.067 1.00 70.19 244 GLU A CA 1
ATOM 1784 C C . GLU A 1 244 ? 12.974 -14.214 -8.735 1.00 70.19 244 GLU A C 1
ATOM 1786 O O . GLU A 1 244 ? 13.470 -15.313 -8.486 1.00 70.19 244 GLU A O 1
ATOM 1791 N N . GLU A 1 245 ? 11.660 -14.046 -8.883 1.00 75.19 245 GLU A N 1
ATOM 1792 C CA . GLU A 1 245 ? 10.673 -15.124 -8.729 1.00 75.19 245 GLU A CA 1
ATOM 1793 C C . GLU A 1 245 ? 10.927 -16.291 -9.697 1.00 75.19 245 GLU A C 1
ATOM 1795 O O . GLU A 1 245 ? 10.953 -17.468 -9.324 1.00 75.19 245 GLU A O 1
ATOM 1800 N N . VAL A 1 246 ? 11.196 -15.980 -10.965 1.00 77.81 246 VAL A N 1
ATOM 1801 C CA . VAL A 1 246 ? 11.512 -16.995 -11.975 1.00 77.81 246 VAL A CA 1
ATOM 1802 C C . VAL A 1 246 ? 12.866 -17.649 -11.714 1.00 77.81 246 VAL A C 1
ATOM 1804 O O . VAL A 1 246 ? 12.988 -18.845 -11.954 1.00 77.81 246 VAL A O 1
ATOM 1807 N N . CYS A 1 247 ? 13.866 -16.937 -11.190 1.00 76.94 247 CYS A N 1
ATOM 1808 C CA . CYS A 1 247 ? 15.159 -17.511 -10.812 1.00 76.94 247 CYS A CA 1
ATOM 1809 C C . CYS A 1 247 ? 15.009 -18.506 -9.656 1.00 76.94 247 CYS A C 1
ATOM 1811 O O . CYS A 1 247 ? 15.689 -19.533 -9.650 1.00 76.94 247 CYS A O 1
ATOM 1813 N N . LEU A 1 248 ? 14.123 -18.227 -8.694 1.00 80.06 248 LEU A N 1
ATOM 1814 C CA . LEU A 1 248 ? 13.831 -19.136 -7.582 1.00 80.06 248 LEU A CA 1
ATOM 1815 C C . LEU A 1 248 ? 13.164 -20.426 -8.071 1.00 80.06 248 LEU A C 1
ATOM 1817 O O . LEU A 1 248 ? 13.499 -21.518 -7.611 1.00 80.06 248 LEU A O 1
ATOM 1821 N N . LEU A 1 249 ? 12.244 -20.310 -9.029 1.00 82.94 249 LEU A N 1
ATOM 1822 C CA . LEU A 1 249 ? 11.484 -21.446 -9.556 1.00 82.94 249 LEU A CA 1
ATOM 1823 C C . LEU A 1 249 ? 12.206 -22.192 -10.689 1.00 82.94 249 LEU A C 1
ATOM 1825 O O . LEU A 1 249 ? 11.975 -23.385 -10.897 1.00 82.94 249 LEU A O 1
ATOM 1829 N N . ARG A 1 250 ? 13.079 -21.507 -11.431 1.00 83.50 250 ARG A N 1
ATOM 1830 C CA . ARG A 1 250 ? 13.861 -22.041 -12.550 1.00 83.50 250 ARG A CA 1
ATOM 1831 C C . ARG A 1 250 ? 15.267 -21.410 -12.574 1.00 83.50 250 ARG A C 1
ATOM 1833 O O . ARG A 1 250 ? 15.525 -20.507 -13.373 1.00 83.50 250 ARG A O 1
ATOM 1840 N N . PRO A 1 251 ? 16.213 -21.938 -11.772 1.00 81.44 251 PRO A N 1
ATOM 1841 C CA . PRO A 1 251 ? 17.580 -21.408 -11.673 1.00 81.44 251 PRO A CA 1
ATOM 1842 C C . PRO A 1 251 ? 18.326 -21.325 -13.013 1.00 81.44 251 PRO A C 1
ATOM 1844 O O . PRO A 1 251 ? 19.112 -20.409 -13.249 1.00 81.44 251 PRO A O 1
ATOM 1847 N N . GLU A 1 252 ? 18.016 -22.232 -13.941 1.00 78.94 252 GLU A N 1
ATOM 1848 C CA . GLU A 1 252 ? 18.580 -22.294 -15.297 1.00 78.94 252 GLU A CA 1
ATOM 1849 C C . GLU A 1 252 ? 18.390 -20.987 -16.096 1.00 78.94 252 GLU A C 1
ATOM 1851 O O . GLU A 1 252 ? 19.240 -20.641 -16.921 1.00 78.94 252 GLU A O 1
ATOM 1856 N N . CYS A 1 253 ? 17.327 -20.220 -15.807 1.00 74.62 253 CYS A N 1
ATOM 1857 C CA . CYS A 1 253 ? 17.067 -18.909 -16.413 1.00 74.62 253 CYS A CA 1
ATOM 1858 C C . CYS A 1 253 ? 18.063 -17.821 -15.997 1.00 74.62 253 CYS A C 1
ATOM 1860 O O . CYS A 1 253 ? 18.108 -16.755 -16.610 1.00 74.62 253 CYS A O 1
ATOM 1862 N N . CYS A 1 254 ? 18.840 -18.067 -14.943 1.00 71.88 254 CYS A N 1
ATOM 1863 C CA . CYS A 1 254 ? 19.678 -17.061 -14.296 1.00 71.88 254 CYS A CA 1
ATOM 1864 C C . CYS A 1 254 ? 21.135 -17.519 -14.142 1.00 71.88 254 CYS A C 1
ATOM 1866 O O . CYS A 1 254 ? 22.034 -16.687 -14.055 1.00 71.88 254 CYS A O 1
ATOM 1868 N N . GLU A 1 255 ? 21.396 -18.825 -14.199 1.00 66.56 255 GLU A N 1
ATOM 1869 C CA . GLU A 1 255 ? 22.747 -19.395 -14.148 1.00 66.56 255 GLU A CA 1
ATOM 1870 C C . GLU A 1 255 ? 23.531 -19.240 -15.461 1.00 66.56 255 GLU A C 1
ATOM 1872 O O . GLU A 1 255 ? 24.758 -19.147 -15.445 1.00 66.56 255 GLU A O 1
ATOM 1877 N N . SER A 1 256 ? 22.841 -19.184 -16.605 1.00 59.81 256 SER A N 1
ATOM 1878 C CA . SER A 1 256 ? 23.474 -19.020 -17.923 1.00 59.81 256 SER A CA 1
ATOM 1879 C C . SER A 1 256 ? 23.752 -17.557 -18.292 1.00 59.81 256 SER A C 1
ATOM 1881 O O . SER A 1 256 ? 24.466 -17.289 -19.259 1.00 59.81 256 SER A O 1
ATOM 1883 N N . GLY A 1 257 ? 23.179 -16.610 -17.539 1.00 53.19 257 GLY A N 1
ATOM 1884 C CA . GLY A 1 257 ? 23.162 -15.187 -17.881 1.00 53.19 257 GLY A CA 1
ATOM 1885 C C . GLY A 1 257 ? 22.295 -14.844 -19.099 1.00 53.19 257 GLY A C 1
ATOM 1886 O O . GLY A 1 257 ? 22.305 -13.692 -19.530 1.00 53.19 257 GLY A O 1
ATOM 1887 N N . LEU A 1 258 ? 21.557 -15.812 -19.658 1.00 58.19 258 LEU A N 1
ATOM 1888 C CA . LEU A 1 258 ? 20.701 -15.619 -20.824 1.00 58.19 258 LEU A CA 1
ATOM 1889 C C . LEU A 1 258 ? 19.241 -15.840 -20.431 1.00 58.19 258 LEU A C 1
ATOM 1891 O O . LEU A 1 258 ? 18.829 -16.952 -20.115 1.00 58.19 258 LEU A O 1
ATOM 1895 N N . TRP A 1 259 ? 18.457 -14.766 -20.481 1.00 65.00 259 TRP A N 1
ATOM 1896 C CA . TRP A 1 259 ? 17.009 -14.842 -20.350 1.00 65.00 259 TRP A CA 1
ATOM 1897 C C . TRP A 1 259 ? 16.399 -15.187 -21.713 1.00 65.00 259 TRP A C 1
ATOM 1899 O O . TRP A 1 259 ? 16.314 -14.330 -22.595 1.00 65.00 259 TRP A O 1
ATOM 1909 N N . ASP A 1 260 ? 16.021 -16.448 -21.909 1.00 67.56 260 ASP A N 1
ATOM 1910 C CA . ASP A 1 260 ? 15.542 -16.957 -23.196 1.00 67.56 260 ASP A CA 1
ATOM 1911 C C . ASP A 1 260 ? 14.001 -16.942 -23.340 1.00 67.56 260 ASP A C 1
ATOM 1913 O O . ASP A 1 260 ? 13.248 -16.463 -22.481 1.00 67.56 260 ASP A O 1
ATOM 1917 N N . GLU A 1 261 ? 13.505 -17.449 -24.472 1.00 69.56 261 GLU A N 1
ATOM 1918 C CA . GLU A 1 261 ? 12.067 -17.533 -24.751 1.00 69.56 261 GLU A CA 1
ATOM 1919 C C . GLU A 1 261 ? 11.336 -18.443 -23.749 1.00 69.56 261 GLU A C 1
ATOM 1921 O O . GLU A 1 261 ? 10.210 -18.145 -23.353 1.00 69.56 261 GLU A O 1
ATOM 1926 N N . ALA A 1 262 ? 11.973 -19.519 -23.281 1.00 77.19 262 ALA A N 1
ATOM 1927 C CA . ALA A 1 262 ? 11.371 -20.440 -22.324 1.00 77.19 262 ALA A CA 1
ATOM 1928 C C . ALA A 1 262 ? 11.227 -19.798 -20.935 1.00 77.19 262 ALA A C 1
ATOM 1930 O O . ALA A 1 262 ? 10.233 -20.049 -20.247 1.00 77.19 262 ALA A O 1
ATOM 1931 N N . CYS A 1 263 ? 12.184 -18.959 -20.533 1.00 75.44 263 CYS A N 1
ATOM 1932 C CA . CYS A 1 263 ? 12.110 -18.125 -19.332 1.00 75.44 263 CYS A CA 1
ATOM 1933 C C . CYS A 1 263 ? 11.020 -17.058 -19.459 1.00 75.44 263 CYS A C 1
ATOM 1935 O O . CYS A 1 263 ? 10.222 -16.869 -18.545 1.00 75.44 263 CYS A O 1
ATOM 1937 N N . THR A 1 264 ? 10.903 -16.444 -20.637 1.00 69.81 264 THR A N 1
ATOM 1938 C CA . THR A 1 264 ? 9.855 -15.456 -20.936 1.00 69.81 264 THR A CA 1
ATOM 1939 C C . THR A 1 264 ? 8.452 -16.071 -20.892 1.00 69.81 264 THR A C 1
ATOM 1941 O O . THR A 1 264 ? 7.543 -15.507 -20.285 1.00 69.81 264 THR A O 1
ATOM 1944 N N . GLN A 1 265 ? 8.260 -17.252 -21.482 1.00 75.25 265 GLN A N 1
ATOM 1945 C CA . GLN A 1 265 ? 6.984 -17.973 -21.435 1.00 75.25 265 GLN A CA 1
ATOM 1946 C C . GLN A 1 265 ? 6.636 -18.406 -20.007 1.00 75.25 265 GLN A C 1
ATOM 1948 O O . GLN A 1 265 ? 5.480 -18.314 -19.601 1.00 75.25 265 GLN A O 1
ATOM 1953 N N . PHE A 1 266 ? 7.630 -18.834 -19.225 1.00 77.62 266 PHE A N 1
ATOM 1954 C CA . PHE A 1 266 ? 7.433 -19.194 -17.823 1.00 77.62 266 PHE A CA 1
ATOM 1955 C C . PHE A 1 266 ? 7.033 -17.985 -16.965 1.00 77.62 266 PHE A C 1
ATOM 1957 O O . PHE A 1 266 ? 6.050 -18.064 -16.235 1.00 77.62 266 PHE A O 1
ATOM 1964 N N . ALA A 1 267 ? 7.710 -16.847 -17.133 1.00 71.31 267 ALA A N 1
ATOM 1965 C CA . ALA A 1 267 ? 7.334 -15.578 -16.510 1.00 71.31 267 ALA A CA 1
ATOM 1966 C C . ALA A 1 267 ? 5.909 -15.139 -16.886 1.00 71.31 267 ALA A C 1
ATOM 1968 O O . ALA A 1 267 ? 5.135 -14.706 -16.037 1.00 71.31 267 ALA A O 1
ATOM 1969 N N . THR A 1 268 ? 5.530 -15.308 -18.156 1.00 68.38 268 THR A N 1
ATOM 1970 C CA . THR A 1 268 ? 4.179 -14.985 -18.644 1.00 68.38 268 THR A CA 1
ATOM 1971 C C . THR A 1 268 ? 3.113 -15.880 -18.002 1.00 68.38 268 THR A C 1
ATOM 1973 O O . THR A 1 268 ? 2.032 -15.409 -17.652 1.00 68.38 268 THR A O 1
ATOM 1976 N N . LEU A 1 269 ? 3.399 -17.174 -17.832 1.00 71.81 269 LEU A N 1
ATOM 1977 C CA . LEU A 1 269 ? 2.494 -18.108 -17.154 1.00 71.81 269 LEU A CA 1
ATOM 1978 C C . LEU A 1 269 ? 2.343 -17.766 -15.671 1.00 71.81 269 LEU A C 1
ATOM 1980 O O . LEU A 1 269 ? 1.224 -17.790 -15.169 1.00 71.81 269 LEU A O 1
ATOM 1984 N N . TRP A 1 270 ? 3.437 -17.399 -15.002 1.00 69.06 270 TRP A N 1
ATOM 1985 C CA . TRP A 1 270 ? 3.412 -16.950 -13.611 1.00 69.06 270 TRP A CA 1
ATOM 1986 C C . TRP A 1 270 ? 2.519 -15.712 -13.438 1.00 69.06 270 TRP A C 1
ATOM 1988 O O . TRP A 1 270 ? 1.649 -15.697 -12.577 1.00 69.06 270 TRP A O 1
ATOM 1998 N N . LEU A 1 271 ? 2.626 -14.731 -14.340 1.00 60.41 271 LEU A N 1
ATOM 1999 C CA . LEU A 1 271 ? 1.794 -13.521 -14.309 1.00 60.41 271 LEU A CA 1
ATOM 2000 C C . LEU A 1 271 ? 0.308 -13.741 -14.606 1.00 60.41 271 LEU A C 1
ATOM 2002 O O . LEU A 1 271 ? -0.513 -12.899 -14.262 1.00 60.41 271 LEU A O 1
ATOM 2006 N N . THR A 1 272 ? -0.046 -14.813 -15.314 1.00 58.47 272 THR A N 1
ATOM 2007 C CA . THR A 1 272 ? -1.424 -15.044 -15.783 1.00 58.47 272 THR A CA 1
ATOM 2008 C C . THR A 1 272 ? -2.177 -16.092 -14.969 1.00 58.47 272 THR A C 1
ATOM 2010 O O . THR A 1 272 ? -3.373 -16.275 -15.189 1.00 58.47 272 THR A O 1
ATOM 2013 N N . GLN A 1 273 ? -1.490 -16.786 -14.059 1.00 58.66 273 GLN A N 1
ATOM 2014 C CA . GLN A 1 273 ? -2.056 -17.832 -13.200 1.00 58.66 273 GLN A CA 1
ATOM 2015 C C . GLN A 1 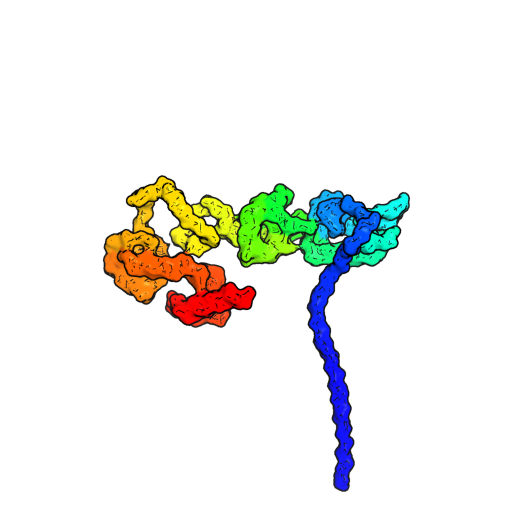273 ? -1.912 -17.535 -11.700 1.00 58.66 273 GLN A C 1
ATOM 2017 O O . GLN A 1 273 ? -2.244 -18.409 -10.900 1.00 58.66 273 GLN A O 1
ATOM 2022 N N . GLY A 1 274 ? -1.414 -16.344 -11.345 1.00 46.25 274 GLY A N 1
ATOM 2023 C CA . GLY A 1 274 ? -1.493 -15.795 -9.990 1.00 46.25 274 GLY A CA 1
ATOM 2024 C C . GLY A 1 274 ? -2.930 -15.491 -9.600 1.00 46.25 274 GLY A C 1
ATOM 2025 O O . GLY A 1 274 ? -3.612 -14.809 -10.399 1.00 46.25 274 GLY A O 1
#